Protein AF-A0A7X9U4C4-F1 (afdb_monomer)

pLDDT: mean 86.82, std 10.9, range [44.22, 97.56]

Sequence (248 aa):
MFAAIESVLQSKIFKVFICILLGIYVCLMIIIPINNGWQPAISTWKEWQTFNAAIIAFLSTLLIVHSSKIAEHYNMQRKRNAAKAFMPIALAELCDYMKSLIQLLERLHQENEVFESKVKPTTPEQAFKRIEKFIEESVLQDQKLVEHLIIVINCIQVFDSRITTLLTDKNIMNKQKRAFYQINQFILLHALISGMFDYTRNNAGSYNTKKLNKERFWIKDCPLYMTDIEMKGYADKEINLNLFVEQL

Radius of gyration: 30.71 Å; Cα contacts (8 Å, |Δi|>4): 191; chains: 1; bounding box: 68×34×94 Å

Structure (mmCIF, N/CA/C/O backbone):
data_AF-A0A7X9U4C4-F1
#
_entry.id   AF-A0A7X9U4C4-F1
#
loop_
_atom_site.group_PDB
_atom_site.id
_atom_site.type_symbol
_atom_site.label_atom_id
_atom_site.label_alt_id
_atom_site.label_comp_id
_atom_site.label_asym_id
_atom_site.label_entity_id
_atom_site.label_seq_id
_atom_site.pdbx_PDB_ins_code
_atom_site.Cartn_x
_atom_site.Cartn_y
_atom_site.Cartn_z
_atom_site.occupancy
_atom_site.B_iso_or_equiv
_atom_site.auth_seq_id
_atom_site.auth_comp_id
_atom_site.auth_asym_id
_atom_site.auth_atom_id
_atom_site.pdbx_PDB_model_num
ATOM 1 N N . MET A 1 1 ? 6.588 19.195 -20.132 1.00 45.16 1 MET A N 1
ATOM 2 C CA . MET A 1 1 ? 7.586 19.095 -21.223 1.00 45.16 1 MET A CA 1
ATOM 3 C C . MET A 1 1 ? 8.150 17.676 -21.350 1.00 45.16 1 MET A C 1
ATOM 5 O O . MET A 1 1 ? 7.996 17.096 -22.415 1.00 45.16 1 MET A O 1
ATOM 9 N N . PHE A 1 2 ? 8.682 17.068 -20.277 1.00 46.47 2 PHE A N 1
ATOM 10 C CA . PHE A 1 2 ? 9.188 15.679 -20.293 1.00 46.47 2 PHE A CA 1
ATOM 11 C C . PHE A 1 2 ? 8.151 14.620 -20.711 1.00 46.47 2 PHE A C 1
ATOM 13 O O . PHE A 1 2 ? 8.428 13.839 -21.612 1.00 46.47 2 PHE A O 1
ATOM 20 N N . ALA A 1 3 ? 6.926 14.660 -20.173 1.00 52.09 3 ALA A N 1
ATOM 21 C CA . ALA A 1 3 ? 5.867 13.707 -20.542 1.00 52.09 3 ALA A CA 1
ATOM 22 C C . ALA A 1 3 ? 5.459 13.767 -22.033 1.00 52.09 3 ALA A C 1
ATOM 24 O O . ALA A 1 3 ? 5.110 12.753 -22.633 1.00 52.09 3 ALA A O 1
ATOM 25 N N . ALA A 1 4 ? 5.537 14.948 -22.659 1.00 55.88 4 ALA A N 1
ATOM 26 C CA . ALA A 1 4 ? 5.223 15.115 -24.079 1.00 55.88 4 ALA A CA 1
ATOM 27 C C . ALA A 1 4 ? 6.308 14.481 -24.962 1.00 55.88 4 ALA A C 1
ATOM 29 O O . ALA A 1 4 ? 5.988 13.711 -25.867 1.00 55.88 4 ALA A O 1
ATOM 30 N N . ILE A 1 5 ? 7.581 14.736 -24.637 1.00 62.00 5 ILE A N 1
ATOM 31 C CA . ILE A 1 5 ? 8.748 14.108 -25.277 1.00 62.00 5 ILE A CA 1
ATOM 32 C C . ILE A 1 5 ? 8.670 12.582 -25.136 1.00 62.00 5 ILE A C 1
ATOM 34 O O . ILE A 1 5 ? 8.886 11.850 -26.100 1.00 62.00 5 ILE A O 1
ATOM 38 N N . GLU A 1 6 ? 8.273 12.099 -23.960 1.00 62.94 6 GLU A N 1
ATOM 39 C CA . GLU A 1 6 ? 8.125 10.674 -23.681 1.00 62.94 6 GLU A CA 1
ATOM 40 C C . GLU A 1 6 ? 6.999 10.018 -24.498 1.00 62.94 6 GLU A C 1
ATOM 42 O O . GLU A 1 6 ? 7.170 8.905 -25.002 1.00 62.94 6 GLU A O 1
ATOM 47 N N . SER A 1 7 ? 5.873 10.716 -24.692 1.00 66.94 7 SER A N 1
ATOM 48 C CA . SER A 1 7 ? 4.771 10.238 -25.541 1.00 66.94 7 SER A CA 1
ATOM 49 C C . SER A 1 7 ? 5.179 10.134 -27.015 1.00 66.94 7 SER A C 1
ATOM 51 O O . SER A 1 7 ? 4.816 9.177 -27.700 1.00 66.94 7 SER A O 1
ATOM 53 N N . VAL A 1 8 ? 5.998 11.079 -27.490 1.00 67.69 8 VAL A N 1
ATOM 54 C CA . VAL A 1 8 ? 6.503 11.102 -28.867 1.00 67.69 8 VAL A CA 1
ATOM 55 C C . VAL A 1 8 ? 7.499 9.965 -29.082 1.00 67.69 8 VAL A C 1
ATOM 57 O O . VAL A 1 8 ? 7.348 9.212 -30.040 1.00 67.69 8 VAL A O 1
ATOM 60 N N . LEU A 1 9 ? 8.443 9.762 -28.156 1.00 65.25 9 LEU A N 1
ATOM 61 C CA . LEU A 1 9 ? 9.404 8.649 -28.191 1.00 65.25 9 LEU A CA 1
ATOM 62 C C . LEU A 1 9 ? 8.729 7.268 -28.164 1.00 65.25 9 LEU A C 1
ATOM 64 O O . LEU A 1 9 ? 9.222 6.316 -28.771 1.00 65.25 9 LEU A O 1
ATOM 68 N N . GLN A 1 10 ? 7.593 7.143 -27.474 1.00 68.12 10 GLN A N 1
ATOM 69 C CA . GLN A 1 10 ? 6.836 5.891 -27.401 1.00 68.12 10 GLN A CA 1
ATOM 70 C C . GLN A 1 10 ? 5.895 5.660 -28.583 1.00 68.12 10 GLN A C 1
ATOM 72 O O . GLN A 1 10 ? 5.445 4.526 -28.782 1.00 68.12 10 GLN A O 1
ATOM 77 N N . SER A 1 11 ? 5.613 6.692 -29.378 1.00 81.12 11 SER A N 1
ATOM 78 C CA . SER A 1 11 ? 4.726 6.576 -30.526 1.00 81.12 11 SER A CA 1
ATOM 79 C C . SER A 1 11 ? 5.256 5.546 -31.522 1.00 81.12 11 SER A C 1
ATOM 81 O O . SER A 1 11 ? 6.418 5.578 -31.937 1.00 81.12 11 SER A O 1
ATOM 83 N N . LYS A 1 12 ? 4.377 4.638 -31.962 1.00 80.56 12 LYS A N 1
ATOM 84 C CA . LYS A 1 12 ? 4.686 3.683 -33.039 1.00 80.56 12 LYS A CA 1
ATOM 85 C C . LYS A 1 12 ? 5.177 4.407 -34.296 1.00 80.56 12 LYS A C 1
ATOM 87 O O . LYS A 1 12 ? 6.076 3.913 -34.965 1.00 80.56 12 LYS A O 1
ATOM 92 N N . ILE A 1 13 ? 4.637 5.595 -34.565 1.00 84.19 13 ILE A N 1
ATOM 93 C CA . ILE A 1 13 ? 4.989 6.427 -35.721 1.00 84.19 13 ILE A CA 1
ATOM 94 C C . ILE A 1 13 ? 6.447 6.890 -35.631 1.00 84.19 13 ILE A C 1
ATOM 96 O O . ILE A 1 13 ? 7.180 6.802 -36.610 1.00 84.19 13 ILE A O 1
ATOM 100 N N . PHE A 1 14 ? 6.896 7.313 -34.447 1.00 82.44 14 PHE A N 1
ATOM 101 C CA . PHE A 1 14 ? 8.274 7.756 -34.237 1.00 82.44 14 PHE A CA 1
ATOM 102 C C . PHE A 1 14 ? 9.278 6.608 -34.394 1.00 82.44 14 PHE A C 1
ATOM 104 O O . PHE A 1 14 ? 10.309 6.770 -35.042 1.00 82.44 14 PHE A O 1
ATOM 111 N N . LYS A 1 15 ? 8.944 5.416 -33.881 1.00 84.50 15 LYS A N 1
ATOM 112 C CA . LYS A 1 15 ? 9.764 4.209 -34.077 1.00 84.50 15 LYS A CA 1
ATOM 113 C C . LYS A 1 15 ? 9.890 3.848 -35.557 1.00 84.50 15 LYS A C 1
ATOM 115 O O . LYS A 1 15 ? 10.996 3.603 -36.023 1.00 84.50 15 LYS A O 1
ATOM 120 N N . VAL A 1 16 ? 8.780 3.870 -36.299 1.00 87.38 16 VAL A N 1
ATOM 121 C CA . VAL A 1 16 ? 8.774 3.618 -37.750 1.00 87.38 16 VAL A CA 1
ATOM 122 C C . VAL A 1 16 ? 9.627 4.650 -38.487 1.00 87.38 16 VAL A C 1
ATOM 124 O O . VAL A 1 16 ? 10.444 4.276 -39.323 1.00 87.38 16 VAL A O 1
ATOM 127 N N . PHE A 1 17 ? 9.499 5.930 -38.140 1.00 89.31 17 PHE A N 1
ATOM 128 C CA . PHE A 1 17 ? 10.302 6.998 -38.727 1.00 89.31 17 PHE A CA 1
ATOM 129 C C . PHE A 1 17 ? 11.807 6.800 -38.486 1.00 89.31 17 PHE A C 1
ATOM 131 O O . PHE A 1 17 ? 12.591 6.868 -39.432 1.00 89.31 17 PHE A O 1
ATOM 138 N N . ILE A 1 18 ? 12.215 6.471 -37.254 1.00 87.56 18 ILE A N 1
ATOM 139 C CA . ILE A 1 18 ? 13.614 6.143 -36.938 1.00 87.56 18 ILE A CA 1
ATOM 140 C C . ILE A 1 18 ? 14.093 4.930 -37.742 1.00 87.56 18 ILE A C 1
ATOM 142 O O . ILE A 1 18 ? 15.196 4.963 -38.280 1.00 87.56 18 ILE A O 1
ATOM 146 N N . CYS A 1 19 ? 13.283 3.874 -37.857 1.00 88.75 19 CYS A N 1
ATOM 147 C CA . CYS A 1 19 ? 13.640 2.697 -38.651 1.00 88.75 19 CYS A CA 1
ATOM 148 C C . CYS A 1 19 ? 13.852 3.042 -40.132 1.00 88.75 19 CYS A C 1
ATOM 150 O O . CYS A 1 19 ? 14.807 2.554 -40.730 1.00 88.75 19 CYS A O 1
ATOM 152 N N . ILE A 1 20 ? 13.009 3.905 -40.710 1.00 92.88 20 ILE A N 1
ATOM 153 C CA . ILE A 1 20 ? 13.168 4.381 -42.092 1.00 92.88 20 ILE A CA 1
ATOM 154 C C . ILE A 1 20 ? 14.475 5.167 -42.237 1.00 92.88 20 ILE A C 1
ATOM 156 O O . ILE A 1 20 ? 15.258 4.882 -43.141 1.00 92.88 20 ILE A O 1
ATOM 160 N N . LEU A 1 21 ? 14.750 6.112 -41.331 1.00 91.25 21 LEU A N 1
ATOM 161 C CA . LEU A 1 21 ? 15.983 6.902 -41.363 1.00 91.25 21 LEU A CA 1
ATOM 162 C C . LEU A 1 21 ? 17.239 6.038 -41.205 1.00 91.25 21 LEU A C 1
ATOM 164 O O . LEU A 1 21 ? 18.208 6.234 -41.934 1.00 91.25 21 LEU A O 1
ATOM 168 N N . LEU A 1 22 ? 17.218 5.058 -40.298 1.00 91.50 22 LEU A N 1
ATOM 169 C CA . LEU A 1 22 ? 18.318 4.106 -40.130 1.00 91.50 22 LEU A CA 1
ATOM 170 C C . LEU A 1 22 ? 18.486 3.207 -41.357 1.00 91.50 22 LEU A C 1
ATOM 172 O O . LEU A 1 22 ? 19.615 2.921 -41.742 1.00 91.50 22 LEU A O 1
ATOM 176 N N . GLY A 1 23 ? 17.391 2.801 -42.001 1.00 92.44 23 GLY A N 1
ATOM 177 C CA . GLY A 1 23 ? 17.438 2.064 -43.262 1.00 92.44 23 GLY A CA 1
ATOM 178 C C . GLY A 1 23 ? 18.116 2.873 -44.368 1.00 92.44 23 GLY A C 1
ATOM 179 O O . GLY A 1 23 ? 19.040 2.379 -45.010 1.00 92.44 23 GLY A O 1
ATOM 180 N N . ILE A 1 24 ? 17.726 4.142 -44.534 1.00 93.69 24 ILE A N 1
ATOM 181 C CA . ILE A 1 24 ? 18.364 5.066 -45.485 1.00 93.69 24 ILE A CA 1
ATOM 182 C C . ILE A 1 24 ? 19.851 5.240 -45.147 1.00 93.69 24 ILE A C 1
ATOM 184 O O . ILE A 1 24 ? 20.693 5.145 -46.038 1.00 93.69 24 ILE A O 1
ATOM 188 N N . TYR A 1 25 ? 20.182 5.434 -43.868 1.00 92.94 25 TYR A N 1
ATOM 189 C CA . TYR A 1 25 ? 21.562 5.548 -43.396 1.00 92.94 25 TYR A CA 1
ATOM 190 C C . TYR A 1 25 ? 22.405 4.323 -43.773 1.00 92.94 25 TYR A C 1
ATOM 192 O O . TYR A 1 25 ? 23.464 4.472 -44.377 1.00 92.94 25 TYR A O 1
ATOM 200 N N . VAL A 1 26 ? 21.923 3.112 -43.476 1.00 92.56 26 VAL A N 1
ATOM 201 C CA . VAL A 1 26 ? 22.622 1.859 -43.801 1.00 92.56 26 VAL A CA 1
ATOM 202 C C . VAL A 1 26 ? 22.779 1.694 -45.315 1.00 92.56 26 VAL A C 1
ATOM 204 O O . VAL A 1 26 ? 23.859 1.327 -45.779 1.00 92.56 26 VAL A O 1
ATOM 207 N N . CYS A 1 27 ? 21.752 2.014 -46.106 1.00 92.81 27 CYS A N 1
ATOM 208 C CA . CYS A 1 27 ? 21.843 1.962 -47.565 1.00 92.81 27 CYS A CA 1
ATOM 209 C C . CYS A 1 27 ? 22.927 2.902 -48.113 1.00 92.81 27 CYS A C 1
ATOM 211 O O . CYS A 1 27 ? 23.761 2.473 -48.911 1.00 92.81 27 CYS A O 1
ATOM 213 N N . LEU A 1 28 ? 22.930 4.164 -47.673 1.00 90.75 28 LEU A N 1
ATOM 214 C CA . LEU A 1 28 ? 23.830 5.197 -48.191 1.00 90.75 28 LEU A CA 1
ATOM 215 C C . LEU A 1 28 ? 25.265 5.066 -47.675 1.00 90.75 28 LEU A C 1
ATOM 217 O O . LEU A 1 28 ? 26.195 5.330 -48.429 1.00 90.75 28 LEU A O 1
ATOM 221 N N . MET A 1 29 ? 25.456 4.673 -46.415 1.00 90.25 29 MET A N 1
ATOM 222 C CA . MET A 1 29 ? 26.784 4.622 -45.797 1.00 90.25 29 MET A CA 1
ATOM 223 C C . MET A 1 29 ? 27.434 3.247 -45.888 1.00 90.25 29 MET A C 1
ATOM 225 O O . MET A 1 29 ? 28.655 3.171 -45.895 1.00 90.25 29 MET A O 1
ATOM 229 N N . ILE A 1 30 ? 26.666 2.159 -45.956 1.00 89.62 30 ILE A N 1
ATOM 230 C CA . ILE A 1 30 ? 27.219 0.799 -45.923 1.00 89.62 30 ILE A CA 1
ATOM 231 C C . ILE A 1 30 ? 27.020 0.118 -47.275 1.00 89.62 30 ILE A C 1
ATOM 233 O O . ILE A 1 30 ? 27.996 -0.241 -47.923 1.00 89.62 30 ILE A O 1
ATOM 237 N N . ILE A 1 31 ? 25.776 -0.029 -47.737 1.00 91.50 31 ILE A N 1
ATOM 238 C CA . ILE A 1 31 ? 25.464 -0.885 -48.895 1.00 91.50 31 ILE A CA 1
ATOM 239 C C . ILE A 1 31 ? 26.032 -0.314 -50.201 1.00 91.50 31 ILE A C 1
ATOM 241 O O . ILE A 1 31 ? 26.769 -1.006 -50.903 1.00 91.50 31 ILE A O 1
ATOM 245 N N . ILE A 1 32 ? 25.718 0.943 -50.532 1.00 91.88 32 ILE A N 1
ATOM 246 C CA . ILE A 1 32 ? 26.142 1.563 -51.798 1.00 91.88 32 ILE A CA 1
ATOM 247 C C . ILE A 1 32 ? 27.670 1.731 -51.874 1.00 91.88 32 ILE A C 1
ATOM 249 O O . ILE A 1 32 ? 28.249 1.317 -52.881 1.00 91.88 32 ILE A O 1
ATOM 253 N N . PRO A 1 33 ? 28.362 2.278 -50.851 1.00 90.25 33 PRO A N 1
ATOM 254 C CA . PRO A 1 33 ? 29.799 2.504 -50.950 1.00 90.25 33 PRO A CA 1
ATOM 255 C C . PRO A 1 33 ? 30.592 1.199 -51.010 1.00 90.25 33 PRO A C 1
ATOM 257 O O . PRO A 1 33 ? 31.537 1.112 -51.785 1.00 90.25 33 PRO A O 1
ATOM 260 N N . ILE A 1 34 ? 30.181 0.164 -50.263 1.00 92.00 34 ILE A N 1
ATOM 261 C CA . ILE A 1 34 ? 30.840 -1.151 -50.304 1.00 92.00 34 ILE A CA 1
ATOM 262 C C . ILE A 1 34 ? 30.653 -1.819 -51.671 1.00 92.00 34 ILE A C 1
ATOM 264 O O . ILE A 1 34 ? 31.609 -2.388 -52.195 1.00 92.00 34 ILE A O 1
ATOM 268 N N . ASN A 1 35 ? 29.465 -1.716 -52.279 1.00 91.94 35 ASN A N 1
ATOM 269 C CA . ASN A 1 35 ? 29.210 -2.274 -53.612 1.00 91.94 35 ASN A CA 1
ATOM 270 C C . ASN A 1 35 ? 30.054 -1.598 -54.709 1.00 91.94 35 ASN A C 1
ATOM 272 O O . ASN A 1 35 ? 30.423 -2.234 -55.692 1.00 91.94 35 ASN A O 1
ATOM 276 N N . ASN A 1 36 ? 30.410 -0.326 -54.514 1.00 91.12 36 ASN A N 1
ATOM 277 C CA . ASN A 1 36 ? 31.297 0.422 -55.409 1.00 91.12 36 ASN A CA 1
ATOM 278 C C . ASN A 1 36 ? 32.795 0.159 -55.145 1.00 91.12 36 ASN A C 1
ATOM 280 O O . ASN A 1 36 ? 33.648 0.688 -55.856 1.00 91.12 36 ASN A O 1
ATOM 284 N N . GLY A 1 37 ? 33.127 -0.663 -54.144 1.00 91.44 37 GLY A N 1
ATOM 285 C CA . GLY A 1 37 ? 34.488 -1.051 -53.791 1.00 91.44 37 GLY A CA 1
ATOM 286 C C . GLY A 1 37 ? 35.003 -0.417 -52.495 1.00 91.44 37 GLY A C 1
ATOM 287 O O . GLY A 1 37 ? 34.477 0.559 -51.965 1.00 91.44 37 GLY A O 1
ATOM 288 N N . TRP A 1 38 ? 36.094 -0.978 -51.974 1.00 90.00 38 TRP A N 1
ATOM 289 C CA . TRP A 1 38 ? 36.601 -0.636 -50.640 1.00 90.00 38 TRP A CA 1
ATOM 290 C C . TRP A 1 38 ? 37.167 0.789 -50.524 1.00 90.00 38 TRP A C 1
ATOM 292 O O . TRP A 1 38 ? 36.978 1.454 -49.507 1.00 90.00 38 TRP A O 1
ATOM 302 N N . GLN A 1 39 ? 37.845 1.282 -51.565 1.00 92.44 39 GLN A N 1
ATOM 303 C CA . GLN A 1 39 ? 38.429 2.630 -51.560 1.00 92.44 39 GLN A CA 1
ATOM 304 C C . GLN A 1 39 ? 37.354 3.735 -51.552 1.00 92.44 39 GLN A C 1
ATOM 306 O O . GLN A 1 39 ? 37.440 4.622 -50.698 1.00 92.44 39 GLN A O 1
ATOM 311 N N . PRO A 1 40 ? 36.303 3.665 -52.397 1.00 86.44 40 PRO A N 1
ATOM 312 C CA . PRO A 1 40 ? 35.144 4.550 -52.279 1.00 86.44 40 PRO A CA 1
ATOM 313 C C . PRO A 1 40 ? 34.489 4.520 -50.895 1.00 86.44 40 PRO A C 1
ATOM 315 O O . PRO A 1 40 ? 34.234 5.584 -50.337 1.00 86.44 40 PRO A O 1
ATOM 318 N N . ALA A 1 41 ? 34.294 3.337 -50.298 1.00 89.81 41 ALA A N 1
ATOM 319 C CA . ALA A 1 41 ? 33.711 3.213 -48.960 1.00 89.81 41 ALA A CA 1
ATOM 320 C C . ALA A 1 41 ? 34.513 3.962 -47.885 1.00 89.81 41 ALA A C 1
ATOM 322 O O . ALA A 1 41 ? 33.949 4.745 -47.119 1.00 89.81 41 ALA A O 1
ATOM 323 N N . ILE A 1 42 ? 35.839 3.791 -47.870 1.00 91.69 42 ILE A N 1
ATOM 324 C CA . ILE A 1 42 ? 36.715 4.504 -46.931 1.00 91.69 42 ILE A CA 1
ATOM 325 C C . ILE A 1 42 ? 36.648 6.019 -47.151 1.00 91.69 42 ILE A C 1
ATOM 327 O O . ILE A 1 42 ? 36.622 6.767 -46.172 1.00 91.69 42 ILE A O 1
ATOM 331 N N . SER A 1 43 ? 36.624 6.481 -48.406 1.00 92.38 43 SER A N 1
ATOM 332 C CA . SER A 1 43 ? 36.524 7.913 -48.715 1.00 92.38 43 SER A CA 1
ATOM 333 C C . SER A 1 43 ? 35.216 8.497 -48.189 1.00 92.38 43 SER A C 1
ATOM 335 O O . SER A 1 43 ? 35.237 9.476 -47.444 1.00 92.38 43 SER A O 1
ATOM 337 N N . THR A 1 44 ? 34.088 7.838 -48.476 1.00 90.81 44 THR A N 1
ATOM 338 C CA . THR A 1 44 ? 32.767 8.252 -47.991 1.00 90.81 44 THR A CA 1
ATOM 339 C C . THR A 1 44 ? 32.720 8.300 -46.463 1.00 90.81 44 THR A C 1
ATOM 341 O O . THR A 1 44 ? 32.227 9.270 -45.892 1.00 90.81 44 THR A O 1
ATOM 344 N N . TRP A 1 45 ? 33.270 7.302 -45.766 1.00 92.12 45 TRP A N 1
ATOM 345 C CA . TRP A 1 45 ? 33.281 7.304 -44.299 1.00 92.12 45 TRP A CA 1
ATOM 346 C C . TRP A 1 45 ? 34.156 8.395 -43.693 1.00 92.12 45 TRP A C 1
ATOM 348 O O . TRP A 1 45 ? 33.793 8.930 -42.645 1.00 92.12 45 TRP A O 1
ATOM 358 N N . LYS A 1 46 ? 35.285 8.729 -44.328 1.00 93.00 46 LYS A N 1
ATOM 359 C CA . LYS A 1 46 ? 36.153 9.830 -43.889 1.00 93.00 46 LYS A CA 1
ATOM 360 C C . LYS A 1 46 ? 35.474 11.184 -44.069 1.00 93.00 46 LYS A C 1
ATOM 362 O O . LYS A 1 46 ? 35.499 11.993 -43.150 1.00 93.00 46 LYS A O 1
ATOM 367 N N . GLU A 1 47 ? 34.832 11.413 -45.212 1.00 94.06 47 GLU A N 1
ATOM 368 C CA . GLU A 1 47 ? 34.113 12.664 -45.488 1.00 94.06 47 GLU A CA 1
ATOM 369 C C . GLU A 1 47 ? 32.923 12.862 -44.545 1.00 94.06 47 GLU A C 1
ATOM 371 O O . GLU A 1 47 ? 32.714 13.949 -44.009 1.00 94.06 47 GLU A O 1
ATOM 376 N N . TRP A 1 48 ? 32.176 11.791 -44.274 1.00 94.25 48 TRP A N 1
ATOM 377 C CA . TRP A 1 48 ? 30.987 11.822 -43.422 1.00 94.25 48 TRP A CA 1
ATOM 378 C C . TRP A 1 48 ? 31.261 11.389 -41.977 1.00 94.25 48 TRP A C 1
ATOM 380 O O . TRP A 1 48 ? 30.336 11.018 -41.250 1.00 94.25 48 TRP A O 1
ATOM 390 N N . GLN A 1 49 ? 32.516 11.456 -41.524 1.00 93.25 49 GLN A N 1
ATOM 391 C CA . GLN A 1 49 ? 32.932 10.967 -40.206 1.00 93.25 49 GLN A CA 1
ATOM 392 C C . GLN A 1 49 ? 32.115 11.589 -39.067 1.00 93.25 49 GLN A C 1
ATOM 394 O O . GLN A 1 49 ? 31.614 10.869 -38.202 1.00 93.25 49 GLN A O 1
ATOM 399 N N . THR A 1 50 ? 31.936 12.912 -39.077 1.00 93.75 50 THR A N 1
ATOM 400 C CA . THR A 1 50 ? 31.172 13.634 -38.046 1.00 93.75 50 THR A CA 1
ATOM 401 C C . THR A 1 50 ? 29.707 13.209 -38.021 1.00 93.75 50 THR A C 1
ATOM 403 O O . THR A 1 50 ? 29.125 13.045 -36.951 1.00 93.75 50 THR A O 1
ATOM 406 N N . PHE A 1 51 ? 29.110 12.981 -39.193 1.00 90.69 51 PHE A N 1
ATOM 407 C CA . PHE A 1 51 ? 27.730 12.517 -39.298 1.00 90.69 51 PHE A CA 1
ATOM 408 C C . PHE A 1 51 ? 27.582 11.081 -38.779 1.00 90.69 51 PHE A C 1
ATOM 410 O O . PHE A 1 51 ? 26.693 10.810 -37.976 1.00 90.69 51 PHE A O 1
ATOM 417 N N . ASN A 1 52 ? 28.498 10.182 -39.148 1.00 91.56 52 ASN A N 1
ATOM 418 C CA . ASN A 1 52 ? 28.534 8.815 -38.623 1.00 91.56 52 ASN A CA 1
ATOM 419 C C . ASN A 1 52 ? 28.693 8.802 -37.095 1.00 91.56 52 ASN A C 1
ATOM 421 O O . ASN A 1 52 ? 27.967 8.088 -36.403 1.00 91.56 52 ASN A O 1
ATOM 425 N N . ALA A 1 53 ? 29.579 9.645 -36.558 1.00 93.38 53 ALA A N 1
ATOM 426 C CA . ALA A 1 53 ? 29.745 9.810 -35.117 1.00 93.38 53 ALA A CA 1
ATOM 427 C C . ALA A 1 53 ? 28.452 10.303 -34.442 1.00 93.38 53 ALA A C 1
ATOM 429 O O . ALA A 1 53 ? 28.061 9.768 -33.405 1.00 93.38 53 ALA A O 1
ATOM 430 N N . ALA A 1 54 ? 27.748 11.266 -35.047 1.00 93.19 54 ALA A N 1
ATOM 431 C CA . ALA A 1 54 ? 26.475 11.770 -34.535 1.00 93.19 54 ALA A CA 1
ATOM 432 C C . ALA A 1 54 ? 25.370 10.699 -34.538 1.00 93.19 54 ALA A C 1
ATOM 434 O O . ALA A 1 54 ? 24.629 10.587 -33.562 1.00 93.19 54 ALA A O 1
ATOM 435 N N . ILE A 1 55 ? 25.284 9.873 -35.587 1.00 92.19 55 ILE A N 1
ATOM 436 C CA . ILE A 1 55 ? 24.329 8.757 -35.657 1.00 92.19 55 ILE A CA 1
ATOM 437 C C . ILE A 1 55 ? 24.619 7.715 -34.569 1.00 92.19 55 ILE A C 1
ATOM 439 O O . ILE A 1 55 ? 23.696 7.282 -33.877 1.00 92.19 55 ILE A O 1
ATOM 443 N N . ILE A 1 56 ? 25.887 7.349 -34.358 1.00 92.06 56 ILE A N 1
ATOM 444 C CA . ILE A 1 56 ? 26.285 6.410 -33.296 1.00 92.06 56 ILE A CA 1
ATOM 445 C C . ILE A 1 56 ? 25.960 6.981 -31.913 1.00 92.06 56 ILE A C 1
ATOM 447 O O . ILE A 1 56 ? 25.413 6.271 -31.065 1.00 92.06 56 ILE A O 1
ATOM 451 N N . ALA A 1 57 ? 26.260 8.261 -31.681 1.00 94.50 57 ALA A N 1
ATOM 452 C CA . ALA A 1 57 ? 25.934 8.936 -30.430 1.00 94.50 57 ALA A CA 1
ATOM 453 C C . ALA A 1 57 ? 24.419 8.937 -30.182 1.00 94.50 57 ALA A C 1
ATOM 455 O O . ALA A 1 57 ? 23.972 8.537 -29.109 1.00 94.50 57 ALA A O 1
ATOM 456 N N . PHE A 1 58 ? 23.625 9.286 -31.196 1.00 90.25 58 PHE A N 1
ATOM 457 C CA . PHE A 1 58 ? 22.166 9.275 -31.122 1.00 90.25 58 PHE A CA 1
ATOM 458 C C . PHE A 1 58 ? 21.605 7.883 -30.793 1.00 90.25 58 PHE A C 1
ATOM 460 O O . PHE A 1 58 ? 20.796 7.744 -29.874 1.00 90.25 58 PHE A O 1
ATOM 467 N N . LEU A 1 59 ? 22.073 6.837 -31.482 1.00 89.12 59 LEU A N 1
ATOM 468 C CA . LEU A 1 59 ? 21.689 5.449 -31.202 1.00 89.12 59 LEU A CA 1
ATOM 469 C C . LEU A 1 59 ? 22.053 5.030 -29.777 1.00 89.12 59 LEU A C 1
ATOM 471 O O . LEU A 1 59 ? 21.246 4.411 -29.083 1.00 89.12 59 LEU A O 1
ATOM 475 N N . SER A 1 60 ? 23.246 5.410 -29.325 1.00 92.50 60 SER A N 1
ATOM 476 C CA . SER A 1 60 ? 23.711 5.135 -27.966 1.00 92.50 60 SER A CA 1
ATOM 477 C C . SER A 1 60 ? 22.801 5.799 -26.932 1.00 92.50 60 SER A C 1
ATOM 479 O O . SER A 1 60 ? 22.382 5.149 -25.977 1.00 92.50 60 SER A O 1
ATOM 481 N N . THR A 1 61 ? 22.409 7.059 -27.145 1.00 91.31 61 THR A N 1
ATOM 482 C CA . THR A 1 61 ? 21.455 7.757 -26.274 1.00 91.31 61 THR A CA 1
ATOM 483 C C . THR A 1 61 ? 20.095 7.061 -26.241 1.00 91.31 61 THR A C 1
ATOM 485 O O . THR A 1 61 ? 19.544 6.880 -25.156 1.00 91.31 61 THR A O 1
ATOM 488 N N . LEU A 1 62 ? 19.561 6.618 -27.385 1.00 87.00 62 LEU A N 1
ATOM 489 C CA . LEU A 1 62 ? 18.292 5.878 -27.424 1.00 87.00 62 LEU A CA 1
ATOM 490 C C . LEU A 1 62 ? 18.360 4.578 -26.611 1.00 87.00 62 LEU A C 1
ATOM 492 O O . LEU A 1 62 ? 17.437 4.280 -25.848 1.00 87.00 62 LEU A O 1
ATOM 496 N N . LEU A 1 63 ? 19.457 3.826 -26.741 1.00 87.44 63 LEU A N 1
ATOM 497 C CA . LEU A 1 63 ? 19.680 2.598 -25.977 1.00 87.44 63 LEU A CA 1
ATOM 498 C C . LEU A 1 63 ? 19.792 2.875 -24.476 1.00 87.44 63 LEU A C 1
ATOM 500 O O . LEU A 1 63 ? 19.181 2.160 -23.682 1.00 87.44 63 LEU A O 1
ATOM 504 N N . ILE A 1 64 ? 20.523 3.924 -24.089 1.00 90.38 64 ILE A N 1
ATOM 505 C CA . ILE A 1 64 ? 20.658 4.340 -22.689 1.00 90.38 64 ILE A CA 1
ATOM 506 C C . ILE A 1 64 ? 19.288 4.693 -22.111 1.00 90.38 64 ILE A C 1
ATOM 508 O O . ILE A 1 64 ? 18.908 4.124 -21.095 1.00 90.38 64 ILE A O 1
ATOM 512 N N . VAL A 1 65 ? 18.513 5.555 -22.776 1.00 88.06 65 VAL A N 1
ATOM 513 C CA . VAL A 1 65 ? 17.175 5.961 -22.309 1.00 88.06 65 VAL A CA 1
ATOM 514 C C . VAL A 1 65 ? 16.257 4.749 -22.142 1.00 88.06 65 VAL A C 1
ATOM 516 O O . VAL A 1 65 ? 15.573 4.618 -21.126 1.00 88.06 65 VAL A O 1
ATOM 519 N N . HIS A 1 66 ? 16.262 3.831 -23.110 1.00 84.12 66 HIS A N 1
ATOM 520 C CA . HIS A 1 66 ? 15.451 2.619 -23.039 1.00 84.12 66 HIS A CA 1
ATOM 521 C C . HIS A 1 66 ? 15.882 1.697 -21.888 1.00 84.12 66 HIS A C 1
ATOM 523 O O . HIS A 1 66 ? 15.038 1.202 -21.139 1.00 84.12 66 HIS A O 1
ATOM 529 N N . SER A 1 67 ? 17.190 1.498 -21.715 1.00 85.12 67 SER A N 1
ATOM 530 C CA . SER A 1 67 ? 17.757 0.706 -20.619 1.00 85.12 67 SER A CA 1
ATOM 531 C C . SER A 1 67 ? 17.425 1.312 -19.253 1.00 85.12 67 SER A C 1
ATOM 533 O O . SER A 1 67 ? 16.930 0.611 -18.369 1.00 85.12 67 SER A O 1
ATOM 535 N N . SER A 1 68 ? 17.597 2.629 -19.098 1.00 88.94 68 SER A N 1
ATOM 536 C CA . SER A 1 68 ? 17.248 3.364 -17.881 1.00 88.94 68 SER A CA 1
ATOM 537 C C . SER A 1 68 ? 15.775 3.199 -17.524 1.00 88.94 68 SER A C 1
ATOM 539 O O . SER A 1 68 ? 15.463 2.930 -16.368 1.00 88.94 68 SER A O 1
ATOM 541 N N . LYS A 1 69 ? 14.874 3.265 -18.509 1.00 87.12 69 LYS A N 1
ATOM 542 C CA . LYS A 1 69 ? 13.435 3.077 -18.292 1.00 87.12 69 LYS A CA 1
ATOM 543 C C . LYS A 1 69 ? 13.084 1.664 -17.825 1.00 87.12 69 LYS A C 1
ATOM 545 O O . LYS A 1 69 ? 12.261 1.488 -16.928 1.00 87.12 69 LYS A O 1
ATOM 550 N N . ILE A 1 70 ? 13.703 0.648 -18.424 1.00 88.12 70 ILE A N 1
ATOM 551 C CA . ILE A 1 70 ? 13.524 -0.743 -17.994 1.00 88.12 70 ILE A CA 1
ATOM 552 C C . ILE A 1 70 ? 14.017 -0.915 -16.553 1.00 88.12 70 ILE A C 1
ATOM 554 O O . ILE A 1 70 ? 13.310 -1.482 -15.720 1.00 88.12 70 ILE A O 1
ATOM 558 N N . ALA A 1 71 ? 15.203 -0.391 -16.243 1.00 91.38 71 ALA A N 1
ATOM 559 C CA . ALA A 1 71 ? 15.770 -0.449 -14.901 1.00 91.38 71 ALA A CA 1
ATOM 560 C C . ALA A 1 71 ? 14.893 0.284 -13.873 1.00 91.38 71 ALA A C 1
ATOM 562 O O . ALA A 1 71 ? 14.680 -0.227 -12.774 1.00 91.38 71 ALA A O 1
ATOM 563 N N . GLU A 1 72 ? 14.345 1.447 -14.226 1.00 92.12 72 GLU A N 1
ATOM 564 C CA . GLU A 1 72 ? 13.400 2.196 -13.397 1.00 92.12 72 GLU A CA 1
ATOM 565 C C . GLU A 1 72 ? 12.134 1.381 -13.123 1.00 92.12 72 GLU A C 1
ATOM 567 O O . GLU A 1 72 ? 11.735 1.244 -11.968 1.00 92.12 72 GLU A O 1
ATOM 572 N N . HIS A 1 73 ? 11.557 0.752 -14.151 1.00 90.31 73 HIS A N 1
ATOM 573 C CA . HIS A 1 73 ? 10.386 -0.107 -13.994 1.00 90.31 73 HIS A CA 1
ATOM 574 C C . HIS A 1 73 ? 10.648 -1.288 -13.050 1.00 90.31 73 HIS A C 1
ATOM 576 O O . HIS A 1 73 ? 9.872 -1.515 -12.118 1.00 90.31 73 HIS A O 1
ATOM 582 N N . TYR A 1 74 ? 11.768 -1.997 -13.223 1.00 92.69 74 TYR A N 1
ATOM 583 C CA . TYR A 1 74 ? 12.157 -3.078 -12.314 1.00 92.69 74 TYR A CA 1
ATOM 584 C C . TYR A 1 74 ? 12.415 -2.579 -10.890 1.00 92.69 74 TYR A C 1
ATOM 586 O O . TYR A 1 74 ? 12.029 -3.241 -9.925 1.00 92.69 74 TYR A O 1
ATOM 594 N N . ASN A 1 75 ? 13.032 -1.406 -10.736 1.00 93.81 75 ASN A N 1
ATOM 595 C CA . ASN A 1 75 ? 13.265 -0.802 -9.428 1.00 93.81 75 ASN A CA 1
ATOM 596 C C . ASN A 1 75 ? 11.949 -0.433 -8.732 1.00 93.81 75 ASN A C 1
ATOM 598 O O . ASN A 1 75 ? 11.792 -0.780 -7.561 1.00 93.81 75 ASN A O 1
ATOM 602 N N . MET A 1 76 ? 11.004 0.200 -9.435 1.00 93.38 76 MET A N 1
ATOM 603 C CA . MET A 1 76 ? 9.663 0.502 -8.917 1.00 93.38 76 MET A CA 1
ATOM 604 C C . MET A 1 76 ? 8.935 -0.781 -8.509 1.00 93.38 76 MET A C 1
ATOM 606 O O . MET A 1 76 ? 8.462 -0.897 -7.382 1.00 93.38 76 MET A O 1
ATOM 610 N N . GLN A 1 77 ? 8.917 -1.799 -9.376 1.00 94.25 77 GLN A N 1
ATOM 611 C CA . GLN A 1 77 ? 8.261 -3.072 -9.075 1.00 94.25 77 GLN A CA 1
ATOM 612 C C . GLN A 1 77 ? 8.889 -3.769 -7.860 1.00 94.25 77 GLN A C 1
ATOM 614 O O . GLN A 1 77 ? 8.172 -4.294 -7.006 1.00 94.25 77 GLN A O 1
ATOM 619 N N . ARG A 1 78 ? 10.222 -3.750 -7.742 1.00 95.69 78 ARG A N 1
ATOM 620 C CA . ARG A 1 78 ? 10.937 -4.308 -6.589 1.00 95.69 78 ARG A CA 1
ATOM 621 C C . ARG A 1 78 ? 10.577 -3.576 -5.299 1.00 95.69 78 ARG A C 1
ATOM 623 O O . ARG A 1 78 ? 10.288 -4.235 -4.303 1.00 95.69 78 ARG A O 1
ATOM 630 N N . LYS A 1 79 ? 10.591 -2.240 -5.307 1.00 96.62 79 LYS A N 1
ATOM 631 C CA . LYS A 1 79 ? 10.247 -1.423 -4.134 1.00 96.62 79 LYS A CA 1
ATOM 632 C C . LYS A 1 79 ? 8.797 -1.636 -3.706 1.00 96.62 79 LYS A C 1
ATOM 634 O O . LYS A 1 79 ? 8.561 -1.934 -2.537 1.00 96.62 79 LYS A O 1
ATOM 639 N N . ARG A 1 80 ? 7.861 -1.618 -4.660 1.00 95.44 80 ARG A N 1
ATOM 640 C CA . ARG A 1 80 ? 6.453 -1.965 -4.439 1.00 95.44 80 ARG A CA 1
ATOM 641 C C . ARG A 1 80 ? 6.305 -3.340 -3.801 1.00 95.44 80 ARG A C 1
ATOM 643 O O . ARG A 1 80 ? 5.622 -3.480 -2.794 1.00 95.44 80 ARG A O 1
ATOM 650 N N . ASN A 1 81 ? 6.932 -4.368 -4.377 1.00 94.75 81 ASN A N 1
ATOM 651 C CA . ASN A 1 81 ? 6.822 -5.738 -3.873 1.00 94.75 81 ASN A CA 1
ATOM 652 C C . ASN A 1 81 ? 7.410 -5.867 -2.463 1.00 94.75 81 ASN A C 1
ATOM 654 O O . ASN A 1 81 ? 6.819 -6.537 -1.619 1.00 94.75 81 ASN A O 1
ATOM 658 N N . ALA A 1 82 ? 8.529 -5.191 -2.194 1.00 96.00 82 ALA A N 1
ATOM 659 C CA . ALA A 1 82 ? 9.114 -5.133 -0.862 1.00 96.00 82 ALA A CA 1
ATOM 660 C C . ALA A 1 82 ? 8.161 -4.461 0.137 1.00 96.00 82 ALA A C 1
ATOM 662 O O . ALA A 1 82 ? 7.905 -5.027 1.193 1.00 96.00 82 ALA A O 1
ATOM 663 N N . ALA A 1 83 ? 7.583 -3.303 -0.198 1.00 96.69 83 ALA A N 1
ATOM 664 C CA . ALA A 1 83 ? 6.611 -2.627 0.661 1.00 96.69 83 ALA A CA 1
ATOM 665 C C . ALA A 1 83 ? 5.352 -3.485 0.885 1.00 96.69 83 ALA A C 1
ATOM 667 O O . ALA A 1 83 ? 4.920 -3.670 2.022 1.00 96.69 83 ALA A O 1
ATOM 668 N N . LYS A 1 84 ? 4.821 -4.105 -0.180 1.00 96.00 84 LYS A N 1
ATOM 669 C CA . LYS A 1 84 ? 3.664 -5.009 -0.125 1.00 96.00 84 LYS A CA 1
ATOM 670 C C . LYS A 1 84 ? 3.911 -6.206 0.799 1.00 96.00 84 LYS A C 1
ATOM 672 O O . LYS A 1 84 ? 3.007 -6.590 1.533 1.00 96.00 84 LYS A O 1
ATOM 677 N N . ALA A 1 85 ? 5.122 -6.765 0.816 1.00 95.75 85 ALA A N 1
ATOM 678 C CA . ALA A 1 85 ? 5.475 -7.888 1.688 1.00 95.75 85 ALA A CA 1
ATOM 679 C C . ALA A 1 85 ? 5.382 -7.548 3.189 1.00 95.75 85 ALA A C 1
ATOM 681 O O . ALA A 1 85 ? 5.135 -8.438 4.000 1.00 95.75 85 ALA A O 1
ATOM 682 N N . PHE A 1 86 ? 5.516 -6.270 3.563 1.00 96.62 86 PHE A N 1
ATOM 683 C CA . PHE A 1 86 ? 5.339 -5.798 4.941 1.00 96.62 86 PHE A CA 1
ATOM 684 C C . PHE A 1 86 ? 3.896 -5.387 5.274 1.00 96.62 86 PHE A C 1
ATOM 686 O O . PHE A 1 86 ? 3.599 -5.073 6.427 1.00 96.62 86 PHE A O 1
ATOM 693 N N . MET A 1 87 ? 2.975 -5.405 4.308 1.00 97.19 87 MET A N 1
ATOM 694 C CA . MET A 1 87 ? 1.579 -5.049 4.565 1.00 97.19 87 MET A CA 1
ATOM 695 C C . MET A 1 87 ? 0.875 -6.016 5.523 1.00 97.19 87 MET A C 1
ATOM 697 O O . MET A 1 87 ? 0.205 -5.528 6.426 1.00 97.19 87 MET A O 1
ATOM 701 N N . PRO A 1 88 ? 1.026 -7.353 5.426 1.00 97.38 88 PRO A N 1
ATOM 702 C CA . PRO A 1 88 ? 0.348 -8.257 6.352 1.00 97.38 88 PRO A CA 1
ATOM 703 C C . PRO A 1 88 ? 0.697 -7.999 7.823 1.00 97.38 88 PRO A C 1
ATOM 705 O O . PRO A 1 88 ? -0.192 -8.051 8.665 1.00 97.38 88 PRO A O 1
ATOM 708 N N . ILE A 1 89 ? 1.956 -7.678 8.141 1.00 97.19 89 ILE A N 1
ATOM 709 C CA . ILE A 1 89 ? 2.337 -7.346 9.522 1.00 97.19 89 ILE A CA 1
ATOM 710 C C . ILE A 1 89 ? 1.764 -5.990 9.955 1.00 97.19 89 ILE A C 1
ATOM 712 O O . ILE A 1 89 ? 1.248 -5.883 11.060 1.00 97.19 89 ILE A O 1
ATOM 716 N N . ALA A 1 90 ? 1.752 -4.986 9.072 1.00 97.56 90 ALA A N 1
ATOM 717 C CA . ALA A 1 90 ? 1.133 -3.694 9.369 1.00 97.56 90 ALA A CA 1
ATOM 718 C C . ALA A 1 90 ? -0.379 -3.823 9.628 1.00 97.56 90 ALA A C 1
ATOM 720 O O . ALA A 1 90 ? -0.894 -3.271 10.595 1.00 97.56 90 ALA A O 1
ATOM 721 N N . LEU A 1 91 ? -1.090 -4.587 8.794 1.00 97.19 91 LEU A N 1
ATOM 722 C CA . LEU A 1 91 ? -2.523 -4.836 8.964 1.00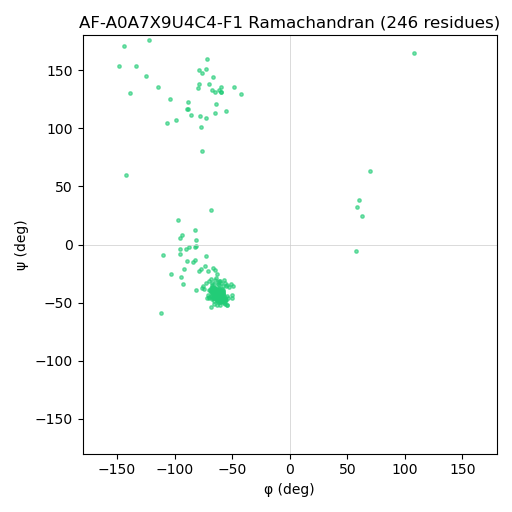 97.19 91 LEU A CA 1
ATOM 723 C C . LEU A 1 91 ? -2.815 -5.631 10.245 1.00 97.19 91 LEU A C 1
ATOM 725 O O . LEU A 1 91 ? -3.803 -5.344 10.913 1.00 97.19 91 LEU A O 1
ATOM 729 N N . ALA A 1 92 ? -1.961 -6.596 10.606 1.00 96.19 92 ALA A N 1
ATOM 730 C CA . ALA A 1 92 ? -2.098 -7.351 11.852 1.00 96.19 92 ALA A CA 1
ATOM 731 C C . ALA A 1 92 ? -1.950 -6.445 13.083 1.00 96.19 92 ALA A C 1
ATOM 733 O O . ALA A 1 92 ? -2.814 -6.467 13.953 1.00 96.19 92 ALA A O 1
ATOM 734 N N . GLU A 1 93 ? -0.936 -5.574 13.105 1.00 96.31 93 GLU A N 1
ATOM 735 C CA . GLU A 1 93 ? -0.756 -4.583 14.175 1.00 96.31 93 GLU A CA 1
ATOM 736 C C . GLU A 1 93 ? -1.972 -3.652 14.315 1.00 96.31 93 GLU A C 1
ATOM 738 O O . GLU A 1 93 ? -2.393 -3.350 15.433 1.00 96.31 93 GLU A O 1
ATOM 743 N N . LEU A 1 94 ? -2.584 -3.226 13.200 1.00 96.12 94 LEU A N 1
ATOM 744 C CA . LEU A 1 94 ? -3.828 -2.449 13.244 1.00 96.12 94 LEU A CA 1
ATOM 745 C C . LEU A 1 94 ? -4.999 -3.260 13.817 1.00 96.12 94 LEU A C 1
ATOM 747 O O . LEU A 1 94 ? -5.766 -2.733 14.624 1.00 96.12 94 LEU A O 1
ATOM 751 N N . CYS A 1 95 ? -5.150 -4.526 13.418 1.00 94.88 95 CYS A N 1
ATOM 752 C CA . CYS A 1 95 ? -6.169 -5.426 13.966 1.00 94.88 95 CYS A CA 1
ATOM 753 C C . CYS A 1 95 ? -6.016 -5.611 15.481 1.00 94.88 95 CYS A C 1
ATOM 755 O O . CYS A 1 95 ? -6.994 -5.454 16.215 1.00 94.88 95 CYS A O 1
ATOM 757 N N . ASP A 1 96 ? -4.797 -5.867 15.953 1.00 93.69 96 ASP A N 1
ATOM 758 C CA . ASP A 1 96 ? -4.493 -6.049 17.375 1.00 93.69 96 ASP A CA 1
ATOM 759 C C . ASP A 1 96 ? -4.719 -4.759 18.177 1.00 93.69 96 ASP A C 1
ATOM 761 O O . ASP A 1 96 ? -5.260 -4.783 19.290 1.00 93.69 96 ASP A O 1
ATOM 765 N N . TYR A 1 97 ? -4.379 -3.610 17.588 1.00 93.62 97 TYR A N 1
ATOM 766 C CA . TYR A 1 97 ? -4.681 -2.303 18.158 1.00 93.62 97 TYR A CA 1
ATOM 767 C C . TYR A 1 97 ? -6.194 -2.091 18.316 1.00 93.62 97 TYR A C 1
ATOM 769 O O . TYR A 1 97 ? -6.655 -1.763 19.410 1.00 93.62 97 TYR A O 1
ATOM 777 N N . MET A 1 98 ? -6.992 -2.352 17.274 1.00 92.31 98 MET A N 1
ATOM 778 C CA . MET A 1 98 ? -8.456 -2.242 17.355 1.00 92.31 98 MET A CA 1
ATOM 779 C C . MET A 1 98 ? -9.048 -3.198 18.394 1.00 92.31 98 MET A C 1
ATOM 781 O O . MET A 1 98 ? -9.906 -2.784 19.171 1.00 92.31 98 MET A O 1
ATOM 785 N N . LYS A 1 99 ? -8.562 -4.443 18.469 1.00 91.88 99 LYS A N 1
ATOM 786 C CA . LYS A 1 99 ? -8.966 -5.409 19.503 1.00 91.88 99 LYS A CA 1
ATOM 787 C C . LYS A 1 99 ? -8.708 -4.866 20.911 1.00 91.88 99 LYS A C 1
ATOM 789 O O . LYS A 1 99 ? -9.593 -4.924 21.765 1.00 91.88 99 LYS A O 1
ATOM 794 N N . SER A 1 100 ? -7.544 -4.262 21.131 1.00 91.12 100 SER A N 1
ATOM 795 C CA . SER A 1 100 ? -7.187 -3.641 22.413 1.00 91.12 100 SER A CA 1
ATOM 796 C C . SER A 1 100 ? -8.102 -2.460 22.767 1.00 91.12 100 SER A C 1
ATOM 798 O O . SER A 1 100 ? -8.498 -2.301 23.925 1.00 91.12 100 SER A O 1
ATOM 800 N N . LEU A 1 101 ? -8.483 -1.645 21.777 1.00 91.00 101 LEU A N 1
ATOM 801 C CA . LEU A 1 101 ? -9.430 -0.543 21.968 1.00 91.00 101 LEU A CA 1
ATOM 802 C C . LEU A 1 101 ? -10.849 -1.041 22.262 1.00 91.00 101 LEU A C 1
ATOM 804 O O . LEU A 1 101 ? -11.501 -0.504 23.155 1.00 91.00 101 LEU A O 1
ATOM 808 N N . ILE A 1 102 ? -11.309 -2.091 21.580 1.00 90.88 102 ILE A N 1
ATOM 809 C CA . ILE A 1 102 ? -12.611 -2.719 21.846 1.00 90.88 102 ILE A CA 1
ATOM 810 C C . ILE A 1 102 ? -12.668 -3.228 23.289 1.00 90.88 102 ILE A C 1
ATOM 812 O O . ILE A 1 102 ? -13.608 -2.906 24.007 1.00 90.88 102 ILE A O 1
ATOM 816 N N . GLN A 1 103 ? -11.639 -3.940 23.754 1.00 88.81 103 GLN A N 1
ATOM 817 C CA . GLN A 1 103 ? -11.563 -4.437 25.136 1.00 88.81 103 GLN A CA 1
ATOM 818 C C . GLN A 1 103 ? -11.476 -3.311 26.178 1.00 88.81 103 GLN A C 1
ATOM 820 O O . GLN A 1 103 ? -11.917 -3.456 27.321 1.00 88.81 103 GLN A O 1
ATOM 825 N N . LEU A 1 104 ? -10.869 -2.171 25.830 1.00 88.06 104 LEU A N 1
ATOM 826 C CA . LEU A 1 104 ? -10.913 -0.982 26.678 1.00 88.06 104 LEU A CA 1
ATOM 827 C C . LEU A 1 104 ? -12.347 -0.449 26.775 1.00 88.06 104 LEU A C 1
ATOM 829 O O . LEU A 1 104 ? 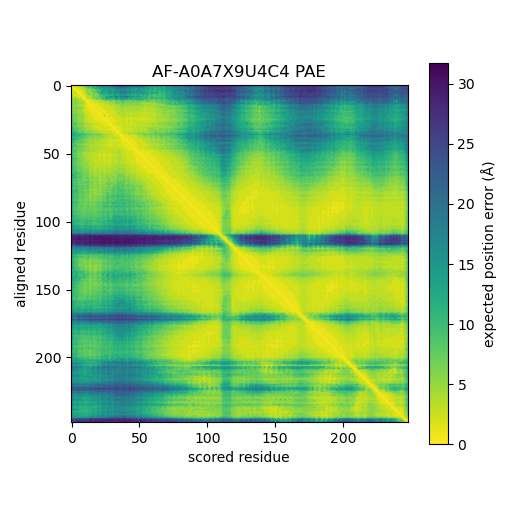-12.839 -0.258 27.883 1.00 88.06 104 LEU A O 1
ATOM 833 N N . LEU A 1 105 ? -13.012 -0.248 25.636 1.00 88.25 105 LEU A N 1
ATOM 834 C CA . LEU A 1 105 ? -14.371 0.288 25.555 1.00 88.25 105 LEU A CA 1
ATOM 835 C C . LEU A 1 105 ? -15.430 -0.636 26.161 1.00 88.25 105 LEU A C 1
ATOM 837 O O . LEU A 1 105 ? -16.381 -0.146 26.761 1.00 88.25 105 LEU A O 1
ATOM 841 N N . GLU A 1 106 ? -15.261 -1.951 26.068 1.00 87.44 106 GLU A N 1
ATOM 842 C CA . GLU A 1 106 ? -16.129 -2.927 26.730 1.00 87.44 106 GLU A CA 1
ATOM 843 C C . GLU A 1 106 ? -16.102 -2.739 28.250 1.00 87.44 106 GLU A C 1
ATOM 845 O O . GLU A 1 106 ? -17.148 -2.636 28.889 1.00 87.44 106 GLU A O 1
ATOM 850 N N . ARG A 1 107 ? -14.907 -2.582 28.830 1.00 83.81 107 ARG A N 1
ATOM 851 C CA . ARG A 1 107 ? -14.764 -2.286 30.263 1.00 83.81 107 ARG A CA 1
ATOM 852 C C . ARG A 1 107 ? -15.409 -0.951 30.638 1.00 83.81 107 ARG A C 1
ATOM 854 O O . ARG A 1 107 ? -15.937 -0.826 31.735 1.00 83.81 107 ARG A O 1
ATOM 861 N N . LEU A 1 108 ? -15.399 0.031 29.730 1.00 80.62 108 LEU A N 1
ATOM 862 C CA . LEU A 1 108 ? -16.098 1.308 29.923 1.00 80.62 108 LEU A CA 1
ATOM 863 C C . LEU A 1 108 ? -17.623 1.164 29.872 1.00 80.62 108 LEU A C 1
ATOM 865 O O . LEU A 1 108 ? -18.340 1.941 30.500 1.00 80.62 108 LEU A O 1
ATOM 869 N N . HIS A 1 109 ? -18.110 0.212 29.083 1.00 81.62 109 HIS A N 1
ATOM 870 C CA . HIS A 1 109 ? -19.527 -0.063 28.920 1.00 81.62 109 HIS A CA 1
ATOM 871 C C . HIS A 1 109 ? -20.113 -0.809 30.132 1.00 81.62 109 HIS A C 1
ATOM 873 O O . HIS A 1 109 ? -21.232 -0.512 30.528 1.00 81.62 109 HIS A O 1
ATOM 879 N N . GLN A 1 110 ? -19.349 -1.713 30.757 1.00 80.00 110 GLN A N 1
ATOM 880 C CA . GLN A 1 110 ? -19.799 -2.591 31.854 1.00 80.00 110 GLN A CA 1
ATOM 881 C C . GLN A 1 110 ? -19.793 -1.960 33.273 1.00 80.00 110 GLN A C 1
ATOM 883 O O . GLN A 1 110 ? -19.914 -2.687 34.251 1.00 80.00 110 GLN A O 1
ATOM 888 N N . GLU A 1 111 ? -19.640 -0.636 33.416 1.00 63.09 111 GLU A N 1
ATOM 889 C CA . GLU A 1 111 ? -19.737 0.145 34.681 1.00 63.09 111 GLU A CA 1
ATOM 890 C C . GLU A 1 111 ? -18.810 -0.209 35.873 1.00 63.09 111 GLU A C 1
ATOM 892 O O . GLU A 1 111 ? -18.770 0.546 36.841 1.00 63.09 111 GLU A O 1
ATOM 897 N N . ASN A 1 112 ? -18.007 -1.273 35.830 1.00 52.41 112 ASN A N 1
ATOM 898 C CA . ASN A 1 112 ? -17.386 -1.827 37.045 1.00 52.41 112 ASN A CA 1
ATOM 899 C C . ASN A 1 112 ? -16.111 -1.152 37.593 1.00 52.41 112 ASN A C 1
ATOM 901 O O . ASN A 1 112 ? -15.564 -1.646 38.576 1.00 52.41 112 ASN A O 1
ATOM 905 N N . GLU A 1 113 ? -15.615 -0.042 37.042 1.00 49.22 113 GLU A N 1
ATOM 906 C CA . GLU A 1 113 ? -14.423 0.611 37.611 1.00 49.22 113 GLU A CA 1
ATOM 907 C C . GLU A 1 113 ? -14.525 2.136 37.643 1.00 49.22 113 GLU A C 1
ATOM 909 O O . GLU A 1 113 ? -14.789 2.794 36.633 1.00 49.22 113 GLU A O 1
ATOM 914 N N . VAL A 1 114 ? -14.232 2.701 38.821 1.00 49.06 114 VAL A N 1
ATOM 915 C CA . VAL A 1 114 ? -13.874 4.111 38.983 1.00 49.06 114 VAL A CA 1
ATOM 916 C C . VAL A 1 114 ? -12.688 4.372 38.054 1.00 49.06 114 VAL A C 1
ATOM 918 O O . VAL A 1 114 ? -11.624 3.779 38.182 1.00 49.06 114 VAL A O 1
ATOM 921 N N . PHE A 1 115 ? -12.933 5.224 37.065 1.00 54.00 115 PHE A N 1
ATOM 922 C CA . PHE A 1 115 ? -12.147 5.461 35.852 1.00 54.00 115 PHE A CA 1
ATOM 923 C C . PHE A 1 115 ? -10.777 6.130 36.059 1.00 54.00 115 PHE A C 1
ATOM 925 O O . PHE A 1 115 ? -10.298 6.870 35.195 1.00 54.00 115 PHE A O 1
ATOM 932 N N . GLU A 1 116 ? -10.133 5.923 37.198 1.00 46.34 116 GLU A N 1
ATOM 933 C CA . GLU A 1 116 ? -8.832 6.516 37.462 1.00 46.34 116 GLU A CA 1
ATOM 934 C C . GLU A 1 116 ? -7.743 5.737 36.711 1.00 46.34 116 GLU A C 1
ATOM 936 O O . GLU A 1 116 ? -7.289 4.673 37.113 1.00 46.34 116 GLU A O 1
ATOM 941 N N . SER A 1 117 ? -7.324 6.314 35.580 1.00 51.50 117 SER A N 1
ATOM 942 C CA . SER A 1 117 ? -6.070 6.015 34.879 1.00 51.50 117 SER A CA 1
ATOM 943 C C . SER A 1 117 ? -5.968 4.647 34.185 1.00 51.50 117 SER A C 1
ATOM 945 O O . SER A 1 117 ? -5.060 3.859 34.453 1.00 51.50 117 SER A O 1
ATOM 947 N N . LYS A 1 118 ? -6.819 4.393 33.180 1.00 59.34 118 LYS A N 1
ATOM 948 C CA . LYS A 1 118 ? -6.483 3.405 32.138 1.00 59.34 118 LYS A CA 1
ATOM 949 C C . LYS A 1 118 ? -5.742 4.075 30.992 1.00 59.34 118 LYS A C 1
ATOM 951 O O . LYS A 1 118 ? -6.283 4.931 30.295 1.00 59.34 118 LYS A O 1
ATOM 956 N N . VAL A 1 119 ? -4.496 3.651 30.802 1.00 70.25 119 VAL A N 1
ATOM 957 C CA . VAL A 1 119 ? -3.652 4.055 29.679 1.00 70.25 119 VAL A CA 1
ATOM 958 C C . VAL A 1 119 ? -4.288 3.537 28.390 1.00 70.25 119 VAL A C 1
ATOM 960 O O . VAL A 1 119 ? -4.518 2.337 28.228 1.00 70.25 119 VAL A O 1
ATOM 963 N N . LYS A 1 120 ? -4.608 4.458 27.483 1.00 82.50 120 LYS A N 1
ATOM 964 C CA . LYS A 1 120 ? -5.044 4.134 26.126 1.00 82.50 120 LYS A CA 1
ATOM 965 C C . LYS A 1 120 ? -3.934 3.339 25.421 1.00 82.50 120 LYS A C 1
ATOM 967 O O . LYS A 1 120 ? -2.778 3.752 25.519 1.00 82.50 120 LYS A O 1
ATOM 972 N N . PRO A 1 121 ? -4.253 2.245 24.703 1.00 83.50 121 PRO A N 1
ATOM 973 C CA . PRO A 1 121 ? -3.284 1.558 23.859 1.00 83.50 121 PRO A CA 1
ATOM 974 C C . PRO A 1 121 ? -2.533 2.539 22.958 1.00 83.50 121 PRO A C 1
ATOM 976 O O . PRO A 1 121 ? -3.140 3.433 22.364 1.00 83.50 121 PRO A O 1
ATOM 979 N N . THR A 1 122 ? -1.216 2.376 22.860 1.00 86.62 122 THR A N 1
ATOM 980 C CA . THR A 1 122 ? -0.387 3.222 22.001 1.00 86.62 122 THR A CA 1
ATOM 981 C C . THR A 1 122 ? -0.711 2.949 20.541 1.00 86.62 122 THR A C 1
ATOM 983 O O . THR A 1 122 ? -0.783 1.799 20.105 1.00 86.62 122 THR A O 1
ATOM 986 N N . THR A 1 123 ? -0.894 4.020 19.781 1.00 87.19 123 THR A N 1
ATOM 987 C CA . THR A 1 123 ? -1.124 3.964 18.341 1.00 87.19 123 THR A CA 1
ATOM 988 C C . THR A 1 123 ? 0.064 3.286 17.640 1.00 87.19 123 THR A C 1
ATOM 990 O O . THR A 1 123 ? 1.212 3.645 17.912 1.00 87.19 123 THR A O 1
ATOM 993 N N . PRO A 1 124 ? -0.162 2.306 16.745 1.00 92.44 124 PRO A N 1
ATOM 994 C CA . PRO A 1 124 ? 0.910 1.516 16.139 1.00 92.44 124 PRO A CA 1
ATOM 995 C C . PRO A 1 124 ? 1.648 2.309 15.048 1.00 92.44 124 PRO A C 1
ATOM 997 O O . PRO A 1 124 ? 1.414 2.138 13.853 1.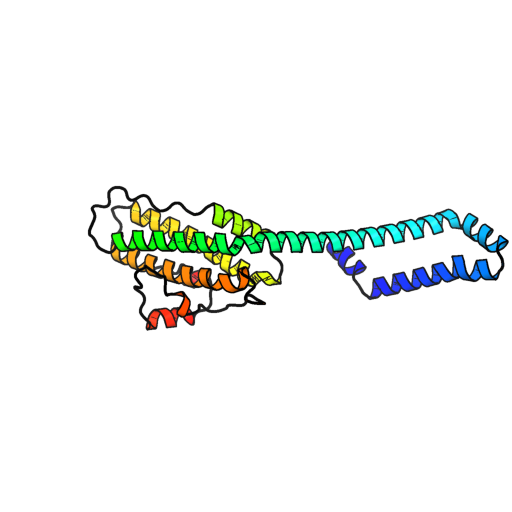00 92.44 124 PRO A O 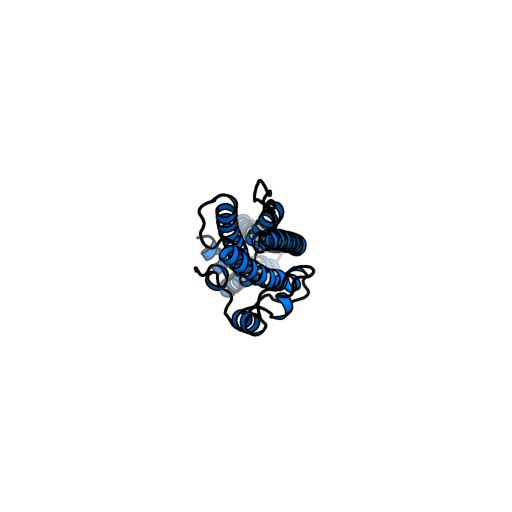1
ATOM 1000 N N . GLU A 1 125 ? 2.570 3.188 15.446 1.00 92.75 125 GLU A N 1
ATOM 1001 C CA . GLU A 1 125 ? 3.324 4.065 14.532 1.00 92.75 125 GLU A CA 1
ATOM 1002 C C . GLU A 1 125 ? 4.069 3.305 13.425 1.00 92.75 125 GLU A C 1
ATOM 1004 O O . GLU A 1 125 ? 4.174 3.778 12.292 1.00 92.75 125 GLU A O 1
ATOM 1009 N N . GLN A 1 126 ? 4.588 2.113 13.732 1.00 94.75 126 GLN A N 1
ATOM 1010 C CA . GLN A 1 126 ? 5.296 1.298 12.746 1.00 94.75 126 GLN A CA 1
ATOM 1011 C C . GLN A 1 126 ? 4.365 0.785 11.641 1.00 94.75 126 GLN A C 1
ATOM 1013 O O . GLN A 1 126 ? 4.777 0.747 10.479 1.00 94.75 126 GLN A O 1
ATOM 1018 N N . ALA A 1 127 ? 3.116 0.438 11.967 1.00 95.94 127 ALA A N 1
ATOM 1019 C CA . ALA A 1 127 ? 2.113 0.065 10.976 1.00 95.94 127 ALA A CA 1
ATOM 1020 C C . ALA A 1 127 ? 1.850 1.224 10.009 1.00 95.94 127 ALA A C 1
ATOM 1022 O O . ALA A 1 127 ? 1.884 1.022 8.795 1.00 95.94 127 ALA A O 1
ATOM 1023 N N . PHE A 1 128 ? 1.686 2.447 10.528 1.00 95.50 128 PHE A N 1
ATOM 1024 C CA . PHE A 1 128 ? 1.481 3.637 9.698 1.00 95.50 128 PHE A CA 1
ATOM 1025 C C . PHE A 1 128 ? 2.654 3.900 8.758 1.00 95.50 128 PHE A C 1
ATOM 1027 O O . PHE A 1 128 ? 2.427 4.064 7.565 1.00 95.50 128 PHE A O 1
ATOM 1034 N N . LYS A 1 129 ? 3.899 3.825 9.246 1.00 96.94 129 LYS A N 1
ATOM 1035 C CA . LYS A 1 129 ? 5.099 3.989 8.403 1.00 96.94 129 LYS A CA 1
ATOM 1036 C C . LYS A 1 129 ? 5.185 2.943 7.287 1.00 96.94 129 LYS A C 1
ATOM 1038 O O . LYS A 1 129 ? 5.602 3.244 6.172 1.00 96.94 129 LYS A O 1
ATOM 1043 N N . ARG A 1 130 ? 4.804 1.692 7.569 1.00 97.44 130 ARG A N 1
ATOM 1044 C CA . ARG A 1 130 ? 4.778 0.619 6.556 1.00 97.44 130 ARG A CA 1
ATOM 1045 C C . ARG A 1 130 ? 3.688 0.857 5.510 1.00 97.44 130 ARG A C 1
ATOM 1047 O O . ARG A 1 130 ? 3.938 0.630 4.329 1.00 97.44 130 ARG A O 1
ATOM 1054 N N . ILE A 1 131 ? 2.513 1.322 5.936 1.00 97.19 131 ILE A N 1
ATOM 1055 C CA . ILE A 1 131 ? 1.394 1.658 5.047 1.00 97.19 131 ILE A CA 1
ATOM 1056 C C . ILE A 1 131 ? 1.742 2.867 4.175 1.00 97.19 131 ILE A C 1
ATOM 1058 O O . ILE A 1 131 ? 1.547 2.804 2.967 1.00 97.19 131 ILE A O 1
ATOM 1062 N N . GLU A 1 132 ? 2.302 3.926 4.758 1.00 97.19 132 GLU A N 1
ATOM 1063 C CA . GLU A 1 132 ? 2.781 5.119 4.050 1.00 97.19 132 GLU A CA 1
ATOM 1064 C C . GLU A 1 132 ? 3.770 4.733 2.948 1.00 97.19 132 GLU A C 1
ATOM 1066 O O . GLU A 1 132 ? 3.526 5.006 1.775 1.00 97.19 132 GLU A O 1
ATOM 1071 N N . LYS A 1 133 ? 4.802 3.957 3.297 1.00 97.31 133 LYS A N 1
ATOM 1072 C CA . LYS A 1 133 ? 5.772 3.441 2.327 1.00 97.31 133 LYS A CA 1
ATOM 1073 C C . LYS A 1 133 ? 5.125 2.611 1.212 1.00 97.31 133 LYS A C 1
ATOM 1075 O O . LYS A 1 133 ? 5.586 2.631 0.076 1.00 97.31 133 LYS A O 1
ATOM 1080 N N . PHE A 1 134 ? 4.080 1.839 1.513 1.00 97.50 134 PHE A N 1
ATOM 1081 C CA . PHE A 1 134 ? 3.352 1.100 0.480 1.00 97.50 134 PHE A CA 1
ATOM 1082 C C . PHE A 1 134 ? 2.551 2.027 -0.440 1.00 97.50 134 PHE A C 1
ATOM 1084 O O . PHE A 1 134 ? 2.521 1.786 -1.643 1.00 97.50 134 PHE A O 1
ATOM 1091 N N . ILE A 1 135 ? 1.929 3.075 0.102 1.00 96.75 135 ILE A N 1
ATOM 1092 C CA . ILE A 1 135 ? 1.195 4.075 -0.680 1.00 96.75 135 ILE A CA 1
ATOM 1093 C C . ILE A 1 135 ? 2.149 4.815 -1.628 1.00 96.75 135 ILE A C 1
ATOM 1095 O O . ILE A 1 135 ? 1.829 4.957 -2.807 1.00 96.75 135 ILE A O 1
ATOM 1099 N N . GLU A 1 136 ? 3.329 5.218 -1.155 1.00 96.12 136 GLU A N 1
ATOM 1100 C CA . GLU A 1 136 ? 4.356 5.888 -1.971 1.00 96.12 136 GLU A CA 1
ATOM 1101 C C . GLU A 1 136 ? 4.827 5.038 -3.157 1.00 96.12 136 GLU A C 1
ATOM 1103 O O . GLU A 1 136 ? 5.019 5.545 -4.258 1.00 96.12 136 GLU A O 1
ATOM 1108 N N . GLU A 1 137 ? 4.993 3.733 -2.940 1.00 96.25 137 GLU A N 1
ATOM 1109 C CA . GLU A 1 137 ? 5.488 2.788 -3.949 1.00 96.25 137 GLU A CA 1
ATOM 1110 C C . GLU A 1 137 ? 4.347 2.095 -4.721 1.00 96.25 137 GLU A C 1
ATOM 1112 O O . GLU A 1 137 ? 4.572 1.132 -5.463 1.00 96.25 137 GLU A O 1
ATOM 1117 N N . SER A 1 138 ? 3.103 2.538 -4.521 1.00 94.19 138 SER A N 1
ATOM 1118 C CA . SER A 1 138 ? 1.923 1.950 -5.150 1.00 94.19 138 SER A CA 1
ATOM 1119 C C . SER A 1 138 ? 1.842 2.296 -6.638 1.00 94.19 138 SER A C 1
ATOM 1121 O O . SER A 1 138 ? 2.321 3.330 -7.101 1.00 94.19 138 SER A O 1
ATOM 1123 N N . VAL A 1 139 ? 1.221 1.411 -7.418 1.00 92.62 139 VAL A N 1
ATOM 1124 C CA . VAL A 1 139 ? 0.955 1.659 -8.844 1.00 92.62 139 VAL A CA 1
ATOM 1125 C C . VAL A 1 139 ? -0.542 1.553 -9.122 1.00 92.62 139 VAL A C 1
ATOM 1127 O O . VAL A 1 139 ? -1.316 1.179 -8.246 1.00 92.62 139 VAL A O 1
ATOM 1130 N N . LEU A 1 140 ? -0.969 1.836 -10.356 1.00 89.69 140 LEU A N 1
ATOM 1131 C CA . LEU A 1 140 ? -2.390 1.888 -10.736 1.00 89.69 140 LEU A CA 1
ATOM 1132 C C . LEU A 1 140 ? -3.207 0.656 -10.291 1.00 89.69 140 LEU A C 1
ATOM 1134 O O . LEU A 1 140 ? -4.357 0.783 -9.886 1.00 89.69 140 LEU A O 1
ATOM 1138 N N . GLN A 1 141 ? -2.605 -0.536 -10.305 1.00 89.44 141 GLN A N 1
ATOM 1139 C CA . GLN A 1 141 ? -3.269 -1.774 -9.875 1.00 89.44 141 GLN A CA 1
ATOM 1140 C C . GLN A 1 141 ? -3.600 -1.826 -8.370 1.00 89.44 141 GLN A C 1
ATOM 1142 O O . GLN A 1 141 ? -4.451 -2.608 -7.959 1.00 89.44 141 GLN A O 1
ATOM 1147 N N . ASP A 1 142 ? -2.934 -1.013 -7.547 1.00 93.88 142 ASP A N 1
ATOM 1148 C CA . ASP A 1 142 ? -3.139 -0.924 -6.098 1.00 93.88 142 ASP A CA 1
ATOM 1149 C C . ASP A 1 142 ? -4.105 0.198 -5.705 1.00 93.88 142 ASP A C 1
ATOM 1151 O O . ASP A 1 142 ? -4.425 0.326 -4.525 1.00 93.88 142 ASP A O 1
ATOM 1155 N N . GLN A 1 143 ? -4.582 1.004 -6.662 1.00 93.19 143 GLN A N 1
ATOM 1156 C CA . GLN A 1 143 ? -5.329 2.236 -6.394 1.00 93.19 143 GLN A CA 1
ATOM 1157 C C . GLN A 1 143 ? -6.484 2.020 -5.409 1.00 93.19 143 GLN A C 1
ATOM 1159 O O . GLN A 1 143 ? -6.620 2.757 -4.435 1.00 93.19 143 GLN A O 1
ATOM 1164 N N . LYS A 1 144 ? -7.285 0.965 -5.603 1.00 93.94 144 LYS A N 1
ATOM 1165 C CA . LYS A 1 144 ? -8.432 0.705 -4.726 1.00 93.94 144 LYS A CA 1
ATOM 1166 C C . LYS A 1 144 ? -8.019 0.314 -3.305 1.00 93.94 144 LYS A C 1
ATOM 1168 O O . LYS A 1 144 ? -8.712 0.643 -2.343 1.00 93.94 144 LYS A O 1
ATOM 1173 N N . LEU A 1 145 ? -6.888 -0.378 -3.160 1.00 95.25 145 LEU A N 1
ATOM 1174 C CA . LEU A 1 145 ? -6.325 -0.688 -1.848 1.00 95.25 145 LEU A CA 1
ATOM 1175 C C . LEU A 1 145 ? -5.858 0.594 -1.164 1.00 95.25 145 LEU A C 1
ATOM 1177 O O . LEU A 1 145 ? -6.177 0.797 0.002 1.00 95.25 145 LEU A O 1
ATOM 1181 N N . VAL A 1 146 ? -5.158 1.463 -1.895 1.00 96.38 146 VAL A N 1
ATOM 1182 C CA . VAL A 1 146 ? -4.696 2.764 -1.394 1.00 96.38 146 VAL A CA 1
ATOM 1183 C C . VAL A 1 146 ? -5.870 3.623 -0.926 1.00 96.38 146 VAL A C 1
ATOM 1185 O O . VAL A 1 146 ? -5.831 4.130 0.191 1.00 96.38 146 VAL A O 1
ATOM 1188 N N . GLU A 1 147 ? -6.953 3.710 -1.704 1.00 95.44 147 GLU A N 1
ATOM 1189 C CA . GLU A 1 147 ? -8.184 4.405 -1.297 1.00 95.44 147 GLU A CA 1
ATOM 1190 C C . GLU A 1 147 ? -8.716 3.888 0.050 1.00 95.44 147 GLU A C 1
ATOM 1192 O O . GLU A 1 147 ? -9.049 4.670 0.940 1.00 95.44 147 GLU A O 1
ATOM 1197 N N . HIS A 1 148 ? -8.764 2.565 0.236 1.00 96.12 148 HIS A N 1
ATOM 1198 C CA . HIS A 1 148 ? -9.249 1.976 1.485 1.00 96.12 148 HIS A CA 1
ATOM 1199 C C . HIS A 1 148 ? -8.259 2.149 2.645 1.00 96.12 148 HIS A C 1
ATOM 1201 O O . HIS A 1 148 ? -8.694 2.329 3.779 1.00 96.12 148 HIS A O 1
ATOM 1207 N N . LEU A 1 149 ? -6.949 2.134 2.391 1.00 96.88 149 LEU A N 1
ATOM 1208 C CA . LEU A 1 149 ? -5.930 2.425 3.405 1.00 96.88 149 LEU A CA 1
ATOM 1209 C C . LEU A 1 149 ? -6.021 3.876 3.888 1.00 96.88 149 LEU A C 1
ATOM 1211 O O . LEU A 1 149 ? -5.919 4.122 5.086 1.00 96.88 149 LEU A O 1
ATOM 1215 N N . ILE A 1 150 ? -6.291 4.824 2.989 1.00 96.00 150 ILE A N 1
ATOM 1216 C CA . ILE A 1 150 ? -6.536 6.227 3.352 1.00 96.00 150 ILE A CA 1
ATOM 1217 C C . ILE A 1 150 ? -7.777 6.339 4.245 1.00 96.00 150 ILE A C 1
ATOM 1219 O O . ILE A 1 150 ? -7.733 7.014 5.274 1.00 96.00 150 ILE A O 1
ATOM 1223 N N . ILE A 1 151 ? -8.868 5.636 3.904 1.00 95.88 151 ILE A N 1
ATOM 1224 C CA . ILE A 1 151 ? -10.057 5.558 4.770 1.00 95.88 151 ILE A CA 1
ATOM 1225 C C . ILE A 1 151 ? -9.668 5.026 6.151 1.00 95.88 151 ILE A C 1
ATOM 1227 O O . ILE A 1 151 ? -10.049 5.625 7.153 1.00 95.88 151 ILE A O 1
ATOM 1231 N N . VAL A 1 152 ? -8.884 3.946 6.214 1.00 95.88 152 VAL A N 1
ATOM 1232 C CA . VAL A 1 152 ? -8.434 3.353 7.478 1.00 95.88 152 VAL A CA 1
ATOM 1233 C C . VAL A 1 152 ? -7.659 4.351 8.334 1.00 95.88 152 VAL A C 1
ATOM 1235 O O . VAL A 1 152 ? -7.987 4.517 9.508 1.00 95.88 152 VAL A O 1
ATOM 1238 N N . ILE A 1 153 ? -6.673 5.042 7.757 1.00 95.31 153 ILE A N 1
ATOM 1239 C CA . ILE A 1 153 ? -5.856 6.031 8.474 1.00 95.31 153 ILE A CA 1
ATOM 1240 C C . ILE A 1 153 ? -6.742 7.147 9.039 1.00 95.31 153 ILE A C 1
ATOM 1242 O O . ILE A 1 153 ? -6.664 7.447 10.232 1.00 95.31 153 ILE A O 1
ATOM 1246 N N . ASN A 1 154 ? -7.634 7.701 8.215 1.00 94.94 154 ASN A N 1
ATOM 1247 C CA . ASN A 1 154 ? -8.560 8.752 8.636 1.00 94.94 154 ASN A CA 1
ATOM 1248 C C . ASN A 1 154 ? -9.491 8.275 9.761 1.00 94.94 154 ASN A C 1
ATOM 1250 O O . ASN A 1 154 ? -9.698 8.990 10.741 1.00 94.94 154 ASN A O 1
ATOM 1254 N N . CYS A 1 155 ? -10.028 7.056 9.655 1.00 94.62 155 CYS A N 1
ATOM 1255 C CA . CYS A 1 155 ? -10.893 6.487 10.687 1.00 94.62 155 CYS A CA 1
ATOM 1256 C C . CYS A 1 155 ? -10.150 6.326 12.011 1.00 94.62 155 CYS A C 1
ATOM 1258 O O . CYS A 1 155 ? -10.677 6.728 13.044 1.00 94.62 155 CYS A O 1
ATOM 1260 N N . ILE A 1 156 ? -8.921 5.798 11.992 1.00 93.44 156 ILE A N 1
ATOM 1261 C CA . ILE A 1 156 ? -8.136 5.624 13.218 1.00 93.44 156 ILE A CA 1
ATOM 1262 C C . ILE A 1 156 ? -7.880 6.973 13.886 1.00 93.44 156 ILE A C 1
ATOM 1264 O O . ILE A 1 156 ? -8.079 7.077 15.088 1.00 93.44 156 ILE A O 1
ATOM 1268 N N . GLN A 1 157 ? -7.517 8.017 13.139 1.00 91.75 157 GLN A N 1
ATOM 1269 C CA . GLN A 1 157 ? -7.301 9.354 13.707 1.00 91.75 157 GLN A CA 1
ATOM 1270 C C . GLN A 1 157 ? -8.573 9.932 14.346 1.00 91.75 157 GLN A C 1
ATOM 1272 O O . GLN A 1 157 ? -8.534 10.468 15.457 1.00 91.75 157 GLN A O 1
ATOM 1277 N N . VAL A 1 158 ? -9.721 9.790 13.677 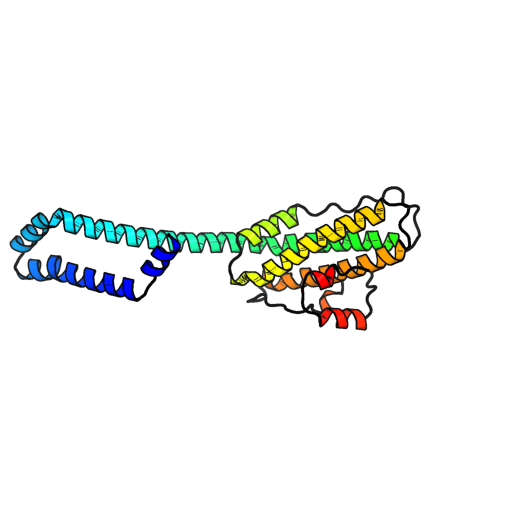1.00 92.88 158 VAL A N 1
ATOM 1278 C CA . VAL A 1 158 ? -11.010 10.232 14.226 1.00 92.88 158 VAL A CA 1
ATOM 1279 C C . VAL A 1 158 ? -11.371 9.439 15.480 1.00 92.88 158 VAL A C 1
ATOM 1281 O O . VAL A 1 158 ? -11.783 10.017 16.487 1.00 92.88 158 VAL A O 1
ATOM 1284 N N . PHE A 1 159 ? -11.220 8.118 15.444 1.00 91.81 159 PHE A N 1
ATOM 1285 C CA . PHE A 1 159 ? -11.528 7.255 16.578 1.00 91.81 159 PHE A CA 1
ATOM 1286 C C . PHE A 1 159 ? -10.582 7.501 17.752 1.00 91.81 159 PHE A C 1
ATOM 1288 O O . PHE A 1 159 ? -11.025 7.528 18.897 1.00 91.81 159 PHE A O 1
ATOM 1295 N N . ASP A 1 160 ? -9.306 7.757 17.474 1.00 90.31 160 ASP A N 1
ATOM 1296 C CA . ASP A 1 160 ? -8.300 8.128 18.458 1.00 90.31 160 ASP A CA 1
ATOM 1297 C C . ASP A 1 160 ? -8.733 9.391 19.217 1.00 90.31 160 ASP A C 1
ATOM 1299 O O . ASP A 1 160 ? -8.807 9.362 20.450 1.00 90.31 160 ASP A O 1
ATOM 1303 N N . SER A 1 161 ? -9.126 10.445 18.493 1.00 90.25 161 SER A N 1
ATOM 1304 C CA . SER A 1 161 ? -9.665 11.680 19.072 1.00 90.25 161 SER A CA 1
ATOM 1305 C C . SER A 1 161 ? -10.913 11.415 19.926 1.00 90.25 161 SER A C 1
ATOM 1307 O O . SER A 1 161 ? -10.972 11.827 21.087 1.00 90.25 161 SER A O 1
ATOM 1309 N N . ARG A 1 162 ? -11.877 10.645 19.400 1.00 89.75 162 ARG A N 1
ATOM 1310 C CA . ARG A 1 162 ? -13.131 10.306 20.096 1.00 89.75 162 ARG A CA 1
ATOM 1311 C C . ARG A 1 162 ? -12.908 9.499 21.379 1.00 89.75 162 ARG A C 1
ATOM 1313 O O . ARG A 1 162 ? -13.597 9.747 22.369 1.00 89.75 162 ARG A O 1
ATOM 1320 N N . ILE A 1 163 ? -11.972 8.548 21.381 1.00 88.94 163 ILE A N 1
ATOM 1321 C CA . ILE A 1 163 ? -11.600 7.783 22.580 1.00 88.94 163 ILE A CA 1
ATOM 1322 C C . ILE A 1 163 ? -10.946 8.696 23.605 1.00 88.94 163 ILE A C 1
ATOM 1324 O O . ILE A 1 163 ? -11.295 8.627 24.780 1.00 88.94 163 ILE A O 1
ATOM 1328 N N . THR A 1 164 ? -10.012 9.551 23.181 1.00 88.38 164 THR A N 1
ATOM 1329 C CA . THR A 1 164 ? -9.335 10.478 24.094 1.00 88.38 164 THR A CA 1
ATOM 1330 C C . THR A 1 164 ? -10.361 11.343 24.817 1.00 88.38 164 THR A C 1
ATOM 1332 O O . THR A 1 164 ? -10.354 11.374 26.043 1.00 88.38 164 THR A O 1
ATOM 1335 N N . THR A 1 165 ? -11.306 11.939 24.085 1.00 87.69 165 THR A N 1
ATOM 1336 C CA . THR A 1 165 ? -12.423 12.695 24.667 1.00 87.69 165 THR A CA 1
ATOM 1337 C C . THR A 1 165 ? -13.236 11.847 25.646 1.00 87.69 165 THR A C 1
ATOM 1339 O O . THR A 1 165 ? -13.497 12.289 26.759 1.00 87.69 165 THR A O 1
ATOM 1342 N N . LEU A 1 166 ? -13.582 10.606 25.283 1.00 86.94 166 LEU A N 1
ATOM 1343 C CA . LEU A 1 166 ? -14.345 9.702 26.150 1.00 86.94 166 LEU A CA 1
ATOM 1344 C C . LEU A 1 166 ? -13.618 9.367 27.464 1.00 86.94 166 LEU A C 1
ATOM 1346 O O . LEU A 1 166 ? -14.258 9.170 28.497 1.00 86.94 166 LEU A O 1
ATOM 1350 N N . LEU A 1 167 ? -12.290 9.269 27.432 1.00 84.56 167 LEU A N 1
ATOM 1351 C CA . LEU A 1 167 ? -11.475 8.932 28.596 1.00 84.56 167 LEU A CA 1
ATOM 1352 C C . LEU A 1 167 ? -11.220 10.138 29.505 1.00 84.56 167 LEU A C 1
ATOM 1354 O O . LEU A 1 167 ? -11.231 9.969 30.723 1.00 84.56 167 LEU A O 1
ATOM 1358 N N . THR A 1 168 ? -10.996 11.327 28.941 1.00 83.94 168 THR A N 1
ATOM 1359 C CA . THR A 1 168 ? -10.551 12.506 29.700 1.00 83.94 168 THR A CA 1
ATOM 1360 C C . THR A 1 168 ? -11.690 13.391 30.192 1.00 83.94 168 THR A C 1
ATOM 1362 O O . THR A 1 168 ? -11.588 13.962 31.278 1.00 83.94 168 THR A O 1
ATOM 1365 N N . ASP A 1 169 ? -12.778 13.507 29.431 1.00 82.56 169 A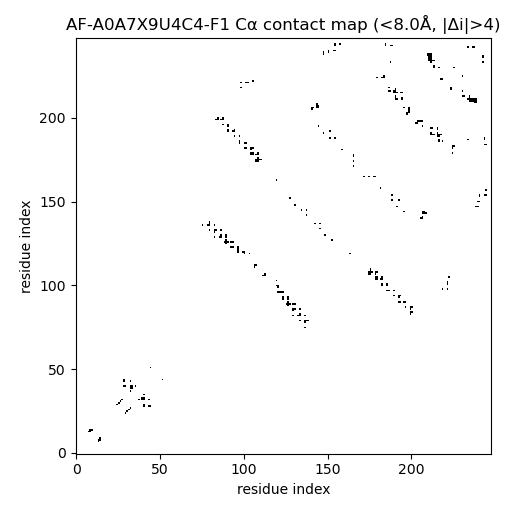SP A N 1
ATOM 1366 C CA . ASP A 1 169 ? -13.883 14.394 29.780 1.00 82.56 169 ASP A CA 1
ATOM 1367 C C . ASP A 1 169 ? -14.871 13.693 30.727 1.00 82.56 169 ASP A C 1
ATOM 1369 O O . ASP A 1 169 ? -15.584 12.746 30.373 1.00 82.56 169 ASP A O 1
ATOM 1373 N N . LYS A 1 170 ? -14.896 14.176 31.974 1.00 74.81 170 LYS A N 1
ATOM 1374 C CA . LYS A 1 170 ? -15.754 13.668 33.052 1.00 74.81 170 LYS A CA 1
ATOM 1375 C C . LYS A 1 170 ? -17.227 14.058 32.878 1.00 74.81 170 LYS A C 1
ATOM 1377 O O . LYS A 1 170 ? -18.080 13.407 33.472 1.00 74.81 170 LYS A O 1
ATOM 1382 N N . ASN A 1 171 ? -17.529 15.071 32.064 1.00 77.88 171 ASN A N 1
ATOM 1383 C CA . ASN A 1 171 ? -18.878 15.618 31.894 1.00 77.88 171 ASN A CA 1
ATOM 1384 C C . ASN A 1 171 ? -19.626 15.022 30.690 1.00 77.88 171 ASN A C 1
ATOM 1386 O O . ASN A 1 171 ? -20.734 15.455 30.368 1.00 77.88 171 ASN A O 1
ATOM 1390 N N . ILE A 1 172 ? -19.050 14.023 30.011 1.00 79.31 172 ILE A N 1
ATOM 1391 C CA . ILE A 1 172 ? -19.705 13.380 28.871 1.00 79.31 172 ILE A CA 1
ATOM 1392 C C . ILE A 1 172 ? -20.965 12.645 29.322 1.00 79.31 172 ILE A C 1
ATOM 1394 O O . ILE A 1 172 ? -20.917 11.594 29.965 1.00 79.31 172 ILE A O 1
ATOM 1398 N N . MET A 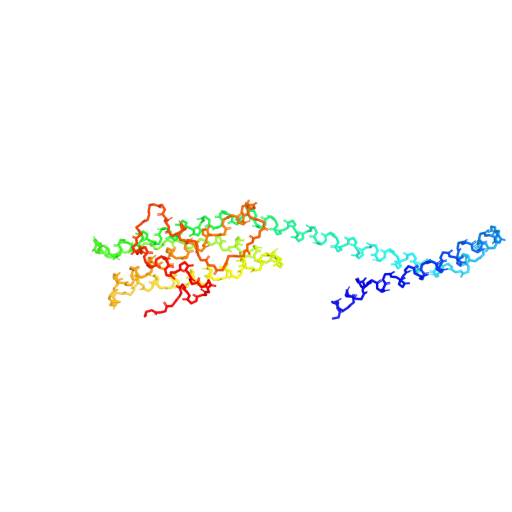1 173 ? -22.108 13.151 28.867 1.00 77.06 173 MET A N 1
ATOM 1399 C CA . MET A 1 173 ? -23.374 12.438 28.958 1.00 77.06 173 MET A CA 1
ATOM 1400 C C . MET A 1 173 ? -23.365 11.182 28.077 1.00 77.06 173 MET A C 1
ATOM 1402 O O . MET A 1 173 ? -22.843 11.180 26.956 1.00 77.06 173 MET A O 1
ATOM 1406 N N . ASN A 1 174 ? -24.020 10.122 28.557 1.00 82.38 174 ASN A N 1
ATOM 1407 C CA . ASN A 1 174 ? -24.205 8.857 27.838 1.00 82.38 174 ASN A CA 1
ATOM 1408 C C . ASN A 1 174 ? -22.889 8.145 27.469 1.00 82.38 174 ASN A C 1
ATOM 1410 O O . ASN A 1 174 ? -22.774 7.556 26.389 1.00 82.38 174 ASN A O 1
ATOM 1414 N N . LYS A 1 175 ? -21.894 8.179 28.366 1.00 82.44 175 LYS A N 1
ATOM 1415 C CA . LYS A 1 175 ? -20.562 7.582 28.168 1.00 82.44 175 LYS A CA 1
ATOM 1416 C C . LYS A 1 175 ? -20.615 6.122 27.694 1.00 82.44 175 LYS A C 1
ATOM 1418 O O . LYS A 1 175 ? -19.933 5.773 26.736 1.00 82.44 175 LYS A O 1
ATOM 1423 N N . GLN A 1 176 ? -21.488 5.301 28.276 1.00 82.19 176 GLN A N 1
ATOM 1424 C CA . GLN A 1 176 ? -21.666 3.893 27.888 1.00 82.19 176 GLN A CA 1
ATOM 1425 C C . GLN A 1 176 ? -22.237 3.714 26.483 1.00 82.19 176 GLN A C 1
ATOM 1427 O O . GLN A 1 176 ? -21.765 2.857 25.741 1.00 82.19 176 GLN A O 1
ATOM 1432 N N . LYS A 1 177 ? -23.231 4.527 26.096 1.00 84.50 177 LYS A N 1
ATOM 1433 C CA . LYS A 1 177 ? -23.824 4.483 24.751 1.00 84.50 177 LYS A CA 1
ATOM 1434 C C . LYS A 1 177 ? -22.806 4.913 23.693 1.00 84.50 177 LYS A C 1
ATOM 1436 O O . LYS A 1 177 ? -22.742 4.322 22.620 1.00 84.50 177 LYS A O 1
ATOM 1441 N N . ARG A 1 178 ? -21.975 5.912 24.010 1.00 86.44 178 ARG A N 1
ATOM 1442 C CA . ARG A 1 178 ? -20.867 6.348 23.146 1.00 86.44 178 ARG A CA 1
ATOM 1443 C C . ARG A 1 178 ? -19.771 5.284 23.040 1.00 86.44 178 ARG A C 1
ATOM 1445 O O . ARG A 1 178 ? -19.287 5.053 21.938 1.00 86.44 178 ARG A O 1
ATOM 1452 N N . ALA A 1 179 ? -19.420 4.621 24.146 1.00 87.00 179 ALA A N 1
ATOM 1453 C CA . ALA A 1 179 ? -18.478 3.500 24.142 1.00 87.00 179 ALA A CA 1
ATOM 1454 C C . ALA A 1 179 ? -18.986 2.358 23.252 1.00 87.00 179 ALA A C 1
ATOM 1456 O O . ALA A 1 179 ? -18.270 1.910 22.362 1.00 87.00 179 ALA A O 1
ATOM 1457 N N . PHE A 1 180 ? -20.251 1.968 23.422 1.00 87.06 180 PHE A N 1
ATOM 1458 C CA . PHE A 1 180 ? -20.917 0.959 22.600 1.00 87.06 180 PHE A CA 1
ATOM 1459 C C . PHE A 1 180 ? -20.878 1.303 21.104 1.00 87.06 180 PHE A C 1
ATOM 1461 O O . PHE A 1 180 ? -20.480 0.482 20.279 1.00 87.06 180 PHE A O 1
ATOM 1468 N N . TYR A 1 181 ? -21.227 2.543 20.748 1.00 87.75 181 TYR A N 1
ATOM 1469 C CA . TYR A 1 181 ? -21.180 3.000 19.360 1.00 87.75 181 TYR A CA 1
ATOM 1470 C C . TYR A 1 181 ? -19.769 2.909 18.763 1.00 87.75 181 TYR A C 1
ATOM 1472 O O . TYR A 1 181 ? -19.594 2.425 17.645 1.00 87.75 181 TYR A O 1
ATOM 1480 N N . GLN A 1 182 ? -18.752 3.320 19.523 1.00 89.25 182 GLN A N 1
ATOM 1481 C CA . GLN A 1 182 ? -17.364 3.225 19.079 1.00 89.25 182 GLN A CA 1
ATOM 1482 C C . GLN A 1 182 ? -16.908 1.772 18.904 1.00 89.25 182 GLN A C 1
ATOM 1484 O O . GLN A 1 182 ? -16.219 1.489 17.928 1.00 89.25 182 GLN A O 1
ATOM 1489 N N . ILE A 1 183 ? -17.323 0.836 19.770 1.00 90.25 183 ILE A N 1
ATOM 1490 C CA . ILE A 1 183 ? -17.018 -0.597 19.592 1.00 90.25 183 ILE A CA 1
ATOM 1491 C C . ILE A 1 183 ? -17.512 -1.081 18.225 1.00 90.25 183 ILE A C 1
ATOM 1493 O O . ILE A 1 183 ? -16.749 -1.690 17.476 1.00 90.25 183 ILE A O 1
ATOM 1497 N N . ASN A 1 184 ? -18.748 -0.739 17.855 1.00 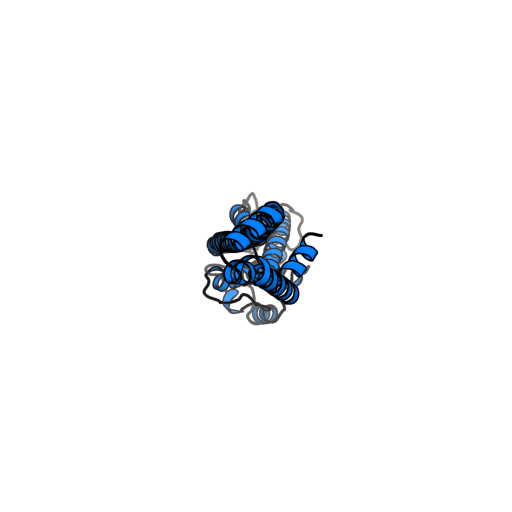89.38 184 ASN A N 1
ATOM 1498 C CA . ASN A 1 184 ? -19.297 -1.100 16.548 1.00 89.38 184 ASN A CA 1
ATOM 1499 C C . ASN A 1 184 ? -18.492 -0.484 15.389 1.00 89.38 184 ASN A C 1
ATOM 1501 O O . ASN A 1 184 ? -18.210 -1.165 14.403 1.00 89.38 184 ASN A O 1
ATOM 1505 N N . GLN A 1 185 ? -18.052 0.770 15.520 1.00 90.50 185 GLN A N 1
ATOM 1506 C CA . GLN A 1 185 ? -17.191 1.415 14.523 1.00 90.50 185 GLN A CA 1
ATOM 1507 C C . GLN A 1 185 ? -15.828 0.716 14.371 1.00 90.50 185 GLN A C 1
ATOM 1509 O O . GLN A 1 185 ? -15.360 0.528 13.245 1.00 90.50 185 GLN A O 1
ATOM 1514 N N . PHE A 1 186 ? -15.211 0.266 15.469 1.00 92.00 186 PHE A N 1
ATOM 1515 C CA . PHE A 1 186 ? -13.967 -0.510 15.413 1.00 92.00 186 PHE A CA 1
ATOM 1516 C C . PHE A 1 186 ? -14.155 -1.879 14.768 1.00 92.00 186 PHE A C 1
ATOM 1518 O O . PHE A 1 186 ? -13.307 -2.292 13.981 1.00 92.00 186 PHE A O 1
ATOM 1525 N N . ILE A 1 187 ? -15.263 -2.567 15.047 1.00 91.38 187 ILE A N 1
ATOM 1526 C CA . ILE A 1 187 ? -15.575 -3.857 14.416 1.00 91.38 187 ILE A CA 1
ATOM 1527 C C . ILE A 1 187 ? -15.740 -3.687 12.900 1.00 91.38 187 ILE A C 1
ATOM 1529 O O . ILE A 1 187 ? -15.198 -4.467 12.116 1.00 91.38 187 ILE A O 1
ATOM 1533 N N . LEU A 1 188 ? -16.434 -2.629 12.478 1.00 91.88 188 LEU A N 1
ATOM 1534 C CA . LEU A 1 188 ? -16.617 -2.302 11.067 1.00 91.88 188 LEU A CA 1
ATOM 1535 C C . LEU A 1 188 ? -15.275 -2.022 10.371 1.00 91.88 188 LEU A C 1
ATOM 1537 O O . LEU A 1 188 ? -14.995 -2.559 9.296 1.00 91.88 188 LEU A O 1
ATOM 1541 N N . LEU A 1 189 ? -14.419 -1.218 11.004 1.00 94.00 189 LEU A N 1
ATOM 1542 C CA . LEU A 1 189 ? -13.086 -0.907 10.494 1.00 94.00 189 LEU A CA 1
ATOM 1543 C C . LEU A 1 189 ? -12.181 -2.150 10.449 1.00 94.00 189 LEU A C 1
ATOM 1545 O O . LEU A 1 189 ? -11.444 -2.353 9.481 1.00 94.00 189 LEU A O 1
ATOM 1549 N N . HIS A 1 190 ? -12.288 -3.026 11.448 1.00 93.69 190 HIS A N 1
ATOM 1550 C CA . HIS A 1 190 ? -11.598 -4.309 11.471 1.00 93.69 190 HIS A CA 1
ATOM 1551 C C . HIS A 1 190 ? -12.008 -5.203 10.300 1.00 93.69 190 HIS A C 1
ATOM 1553 O O . HIS A 1 190 ? -11.141 -5.817 9.673 1.00 93.69 190 HIS A O 1
ATOM 1559 N N . ALA A 1 191 ? -13.296 -5.248 9.953 1.00 92.38 191 ALA A N 1
ATOM 1560 C CA . ALA A 1 191 ? -13.773 -6.004 8.798 1.00 92.38 191 ALA A CA 1
ATOM 1561 C C . ALA A 1 191 ? -13.171 -5.485 7.478 1.00 92.38 191 ALA A C 1
ATOM 1563 O O . ALA A 1 191 ? -12.802 -6.284 6.609 1.00 92.38 191 ALA A O 1
ATOM 1564 N N . LEU A 1 192 ? -13.015 -4.160 7.345 1.00 94.69 192 LEU A N 1
ATOM 1565 C CA . LEU A 1 192 ? -12.354 -3.538 6.196 1.00 94.69 192 LEU A CA 1
ATOM 1566 C C . LEU A 1 192 ? -10.874 -3.944 6.107 1.00 94.69 192 LEU A C 1
ATOM 1568 O O . LEU A 1 192 ? -10.442 -4.434 5.064 1.00 94.69 192 LEU A O 1
ATOM 1572 N N . ILE A 1 193 ? -10.114 -3.782 7.196 1.00 95.19 193 ILE A N 1
ATOM 1573 C CA . ILE A 1 193 ? -8.680 -4.125 7.267 1.00 95.19 193 ILE A CA 1
ATOM 1574 C C . ILE A 1 193 ? -8.464 -5.614 7.005 1.00 95.19 193 ILE A C 1
ATOM 1576 O O . ILE A 1 193 ? -7.632 -5.993 6.178 1.00 95.19 193 ILE A O 1
ATOM 1580 N N . SER A 1 194 ? -9.278 -6.461 7.635 1.00 93.00 194 SER A N 1
ATOM 1581 C CA . SER A 1 194 ? -9.244 -7.909 7.433 1.00 93.00 194 SER A CA 1
ATOM 1582 C C . SER A 1 194 ? -9.440 -8.279 5.965 1.00 93.00 194 SER A C 1
ATOM 1584 O O . SER A 1 194 ? -8.891 -9.266 5.476 1.00 93.00 194 SER A O 1
ATOM 1586 N N . GLY A 1 195 ? -10.194 -7.461 5.227 1.00 91.81 195 GLY A N 1
ATOM 1587 C CA . GLY A 1 195 ? -10.427 -7.684 3.815 1.00 91.81 195 GLY A CA 1
ATOM 1588 C C . GLY A 1 195 ? -9.263 -7.406 2.881 1.00 91.81 195 GLY A C 1
ATOM 1589 O O . GLY A 1 195 ? -9.322 -7.800 1.716 1.00 91.81 195 GLY A O 1
ATOM 1590 N N . MET A 1 196 ? -8.200 -6.789 3.384 1.00 94.81 196 MET A N 1
ATOM 1591 C CA . MET A 1 196 ? -6.996 -6.474 2.620 1.00 94.81 196 MET A CA 1
ATOM 1592 C C . MET A 1 196 ? -5.956 -7.605 2.657 1.00 94.81 196 MET A C 1
ATOM 1594 O O . MET A 1 196 ? -5.028 -7.611 1.843 1.00 94.81 196 MET A O 1
ATOM 1598 N N . PHE A 1 197 ? -6.091 -8.579 3.567 1.00 94.12 197 PHE A N 1
ATOM 1599 C CA . PHE A 1 197 ? -5.096 -9.642 3.746 1.00 94.12 197 PHE A CA 1
ATOM 1600 C C . PHE A 1 197 ? -4.903 -10.515 2.508 1.00 94.12 197 PHE A C 1
ATOM 1602 O O . PHE A 1 197 ? -3.763 -10.777 2.138 1.00 94.12 197 PHE A O 1
ATOM 1609 N N . ASP A 1 198 ? -5.977 -10.936 1.838 1.00 92.31 198 ASP A N 1
ATOM 1610 C CA . ASP A 1 198 ? -5.857 -11.852 0.694 1.00 92.31 198 ASP A CA 1
ATOM 1611 C C . ASP A 1 198 ? -5.046 -11.229 -0.443 1.00 92.31 198 ASP A C 1
ATOM 1613 O O . ASP A 1 198 ? -4.167 -11.864 -1.025 1.00 92.31 198 ASP A O 1
ATOM 1617 N N . TYR A 1 199 ? -5.277 -9.946 -0.715 1.00 93.44 199 TYR A N 1
ATOM 1618 C CA . TYR A 1 199 ? -4.515 -9.237 -1.731 1.00 93.44 199 TYR A CA 1
ATOM 1619 C C . TYR A 1 199 ? -3.069 -8.976 -1.305 1.00 93.44 199 TYR A C 1
ATOM 1621 O O . TYR A 1 199 ? -2.147 -9.164 -2.102 1.00 93.44 199 TYR A O 1
ATOM 1629 N N . THR A 1 200 ? -2.845 -8.550 -0.060 1.00 93.56 200 THR A N 1
ATOM 1630 C CA . THR A 1 200 ? -1.493 -8.244 0.439 1.00 93.56 200 THR A CA 1
ATOM 1631 C C . THR A 1 200 ? -0.621 -9.493 0.568 1.00 93.56 200 THR A C 1
ATOM 1633 O O . THR A 1 200 ? 0.579 -9.415 0.321 1.00 93.56 200 THR A O 1
ATOM 1636 N N . ARG A 1 201 ? -1.223 -10.660 0.831 1.00 92.56 201 ARG A N 1
ATOM 1637 C CA . ARG A 1 201 ? -0.566 -11.979 0.852 1.00 92.56 201 ARG A CA 1
ATOM 1638 C C . ARG A 1 201 ? -0.378 -12.608 -0.535 1.00 92.56 201 ARG A C 1
ATOM 1640 O O . ARG A 1 201 ? 0.203 -13.680 -0.626 1.00 92.56 201 ARG A O 1
ATOM 1647 N N . ASN A 1 202 ? -0.824 -11.943 -1.605 1.00 90.81 202 ASN A N 1
ATOM 1648 C CA . ASN A 1 202 ? -0.834 -12.461 -2.981 1.00 90.81 202 ASN A CA 1
ATOM 1649 C C . ASN A 1 202 ? -1.717 -13.710 -3.189 1.00 90.81 202 ASN A C 1
ATOM 1651 O O . ASN A 1 202 ? -1.511 -14.450 -4.145 1.00 90.81 202 ASN A O 1
ATOM 1655 N N . ASN A 1 203 ? -2.730 -13.914 -2.342 1.00 87.81 203 ASN A N 1
ATOM 1656 C CA . ASN A 1 203 ? -3.751 -14.949 -2.542 1.00 87.81 203 ASN A CA 1
ATOM 1657 C C . ASN A 1 203 ? -4.809 -14.515 -3.570 1.00 87.81 203 ASN A C 1
ATOM 1659 O O . ASN A 1 203 ? -5.471 -15.354 -4.174 1.00 87.81 203 ASN A O 1
ATOM 1663 N N . ALA A 1 204 ? -4.972 -13.203 -3.771 1.00 85.62 204 ALA A N 1
ATOM 1664 C CA . ALA A 1 204 ? -5.867 -12.620 -4.765 1.00 85.62 204 ALA A CA 1
ATOM 1665 C C . ALA A 1 204 ? -5.079 -11.870 -5.851 1.00 85.62 204 ALA A C 1
ATOM 1667 O O . ALA A 1 204 ? -4.181 -11.082 -5.546 1.00 85.62 204 ALA A O 1
ATOM 1668 N N . GLY A 1 205 ? -5.455 -12.080 -7.118 1.00 81.69 205 GLY A N 1
ATOM 1669 C CA . GLY A 1 205 ? -4.821 -11.432 -8.274 1.00 81.69 205 GLY A CA 1
ATOM 1670 C C . GLY A 1 205 ? -5.118 -9.933 -8.402 1.00 81.69 205 GLY A C 1
ATOM 1671 O O . GLY A 1 205 ? -4.337 -9.203 -9.005 1.00 81.69 205 GLY A O 1
ATOM 1672 N N . SER A 1 206 ? -6.214 -9.451 -7.812 1.00 85.50 206 SER A N 1
ATOM 1673 C CA . SER A 1 206 ? -6.576 -8.031 -7.779 1.00 85.50 206 SER A CA 1
ATOM 1674 C C . SER A 1 206 ? -7.339 -7.680 -6.501 1.00 85.50 206 SER A C 1
ATOM 1676 O O . SER A 1 206 ? -7.986 -8.533 -5.891 1.00 85.50 206 SER A O 1
ATOM 1678 N N . TYR A 1 207 ? -7.253 -6.415 -6.083 1.00 88.62 207 TYR A N 1
ATOM 1679 C CA . TYR A 1 207 ? -8.067 -5.862 -5.003 1.00 88.62 207 TYR A CA 1
ATOM 1680 C C . TYR A 1 207 ? -9.118 -4.932 -5.598 1.00 88.62 207 TYR A C 1
ATOM 1682 O O . TYR A 1 207 ? -8.809 -3.820 -6.016 1.00 88.62 207 TYR A O 1
ATOM 1690 N N . ASN A 1 208 ? -10.365 -5.391 -5.655 1.00 77.94 208 ASN A N 1
ATOM 1691 C CA . ASN A 1 208 ? -11.492 -4.581 -6.113 1.00 77.94 208 ASN A CA 1
ATOM 1692 C C . ASN A 1 208 ? -12.741 -4.887 -5.285 1.00 77.94 208 ASN A C 1
ATOM 1694 O O . ASN A 1 208 ? -13.763 -5.365 -5.776 1.00 77.94 208 ASN A O 1
ATOM 1698 N N . THR A 1 209 ? -12.619 -4.656 -3.984 1.00 81.94 209 THR A N 1
ATOM 1699 C CA . THR A 1 209 ? -13.705 -4.869 -3.034 1.00 81.94 209 THR A CA 1
ATOM 1700 C C . THR A 1 209 ? -14.528 -3.589 -2.940 1.00 81.94 209 THR A C 1
ATOM 1702 O O . THR A 1 209 ? -14.009 -2.568 -2.507 1.00 81.94 209 THR A O 1
ATOM 1705 N N . LYS A 1 210 ? -15.806 -3.618 -3.337 1.00 83.38 210 LYS A N 1
ATOM 1706 C CA . LYS A 1 210 ? -16.725 -2.466 -3.181 1.00 83.38 210 LYS A CA 1
ATOM 1707 C C . LYS A 1 210 ? -17.518 -2.484 -1.870 1.00 83.38 210 LYS A C 1
ATOM 1709 O O . LYS A 1 210 ? -18.017 -1.449 -1.442 1.00 83.38 210 LYS A O 1
ATOM 1714 N N . LYS A 1 211 ? -17.644 -3.666 -1.265 1.00 84.94 211 LYS A N 1
ATOM 1715 C CA . LYS A 1 211 ? -18.532 -3.983 -0.141 1.00 84.94 211 LYS A CA 1
ATOM 1716 C C . LYS A 1 211 ? -17.793 -4.773 0.933 1.00 84.94 211 LYS A C 1
ATOM 1718 O O . LYS A 1 211 ? -16.842 -5.487 0.620 1.00 84.94 211 LYS A O 1
ATOM 1723 N N . LEU A 1 212 ? -18.232 -4.681 2.184 1.00 86.06 212 LEU A N 1
ATOM 1724 C CA . LEU A 1 212 ? -17.639 -5.462 3.273 1.00 86.06 212 LEU A CA 1
ATOM 1725 C C . LEU A 1 212 ? -18.098 -6.925 3.211 1.00 86.06 212 LEU A C 1
ATOM 1727 O O . LEU A 1 212 ? -19.224 -7.222 2.822 1.00 86.06 212 LEU A O 1
ATOM 1731 N N . ASN A 1 213 ? -17.229 -7.851 3.623 1.00 83.50 213 ASN A N 1
ATOM 1732 C CA . ASN A 1 213 ? -17.615 -9.253 3.791 1.00 83.50 213 ASN A CA 1
ATOM 1733 C C . ASN A 1 213 ? -18.157 -9.454 5.215 1.00 83.50 213 ASN A C 1
ATOM 1735 O O . ASN A 1 213 ? -17.431 -9.209 6.180 1.00 83.50 213 ASN A O 1
ATOM 1739 N N . LYS A 1 214 ? -19.402 -9.940 5.332 1.00 82.81 214 LYS A N 1
ATOM 1740 C CA . LYS A 1 214 ? -20.071 -10.253 6.607 1.00 82.81 214 LYS A CA 1
ATOM 1741 C C . LYS A 1 214 ? -19.237 -11.176 7.506 1.00 82.81 214 LYS A C 1
ATOM 1743 O O . LYS A 1 214 ? -19.210 -11.000 8.719 1.00 82.81 214 LYS A O 1
ATOM 1748 N N . GLU A 1 215 ? -18.520 -12.133 6.933 1.00 83.62 215 GLU A N 1
ATOM 1749 C CA . GLU A 1 215 ? -17.707 -13.091 7.692 1.00 83.62 215 GLU A CA 1
ATOM 1750 C C . GLU A 1 215 ? -16.545 -12.417 8.435 1.00 83.62 215 GLU A C 1
ATOM 1752 O O . GLU A 1 215 ? -16.058 -12.939 9.432 1.00 83.62 215 GLU A O 1
ATOM 1757 N N . ARG A 1 216 ? -16.125 -11.224 7.995 1.00 84.75 216 ARG A N 1
ATOM 1758 C CA . ARG A 1 216 ? -14.978 -10.492 8.557 1.00 84.75 216 ARG A CA 1
ATOM 1759 C C . ARG A 1 216 ? -15.335 -9.594 9.747 1.00 84.75 216 ARG A C 1
ATOM 1761 O O . ARG A 1 216 ? -14.442 -8.970 10.316 1.00 84.75 216 ARG A O 1
ATOM 1768 N N . PHE A 1 217 ? -16.613 -9.529 10.121 1.00 86.00 217 PHE A N 1
ATOM 1769 C CA . PHE A 1 217 ? -17.076 -8.823 11.322 1.00 86.00 217 PHE A CA 1
ATOM 1770 C C . PHE A 1 217 ? -16.793 -9.616 12.604 1.00 86.00 217 PHE A C 1
ATOM 1772 O O . PHE A 1 217 ? -16.733 -9.041 13.687 1.00 86.00 217 PHE A O 1
ATOM 1779 N N . TRP A 1 218 ? -16.590 -10.930 12.489 1.00 84.50 218 TRP A N 1
ATOM 1780 C CA . TRP A 1 218 ? -16.284 -11.792 13.622 1.00 84.50 218 TRP A CA 1
ATOM 1781 C C . TRP A 1 218 ? -14.816 -11.642 14.017 1.00 84.50 218 TRP A C 1
ATOM 1783 O O . TRP A 1 218 ? -13.913 -12.065 13.296 1.00 84.50 218 TRP A O 1
ATOM 1793 N N . ILE A 1 219 ? -14.581 -11.042 15.183 1.00 84.75 219 ILE A N 1
ATOM 1794 C CA . ILE A 1 219 ? -13.247 -10.885 15.764 1.00 84.75 219 ILE A CA 1
ATOM 1795 C C . ILE A 1 219 ? -13.095 -11.899 16.891 1.00 84.75 219 ILE A C 1
ATOM 1797 O O . ILE A 1 219 ? -13.898 -11.939 17.823 1.00 84.75 219 ILE A O 1
ATOM 1801 N N . LYS A 1 220 ? -12.049 -12.722 16.818 1.00 80.81 220 LYS A N 1
ATOM 1802 C CA . LYS A 1 220 ? -11.754 -13.705 17.861 1.00 80.81 220 LYS A CA 1
ATOM 1803 C C . LYS A 1 220 ? -11.478 -12.998 19.196 1.00 80.81 220 LYS A C 1
ATOM 1805 O O . LYS A 1 220 ? -10.666 -12.074 19.244 1.00 80.81 220 LYS A O 1
ATOM 1810 N N . ASP A 1 221 ? -12.094 -13.481 20.273 1.00 78.56 221 ASP A N 1
ATOM 1811 C CA . ASP A 1 221 ? -11.959 -12.966 21.647 1.00 78.56 221 ASP A CA 1
ATOM 1812 C C . ASP A 1 221 ? -12.354 -11.480 21.814 1.00 78.56 221 ASP A C 1
ATOM 1814 O O . ASP A 1 221 ? -11.768 -10.760 22.627 1.00 78.56 221 ASP A O 1
ATOM 1818 N N . CYS A 1 222 ? -13.330 -11.011 21.032 1.00 79.00 222 CYS A N 1
ATOM 1819 C CA . CYS A 1 222 ? -13.977 -9.713 21.220 1.00 79.00 222 CYS A CA 1
ATOM 1820 C C . CYS A 1 222 ? -15.495 -9.883 21.328 1.00 79.00 222 CYS A C 1
ATOM 1822 O O . CYS A 1 222 ? -16.062 -10.727 20.626 1.00 79.00 222 CYS A O 1
ATOM 1824 N N . PRO A 1 223 ? -16.171 -9.062 22.146 1.00 71.06 223 PRO A N 1
ATOM 1825 C CA . PRO A 1 223 ? -17.622 -9.030 22.160 1.00 71.06 223 PRO A CA 1
ATOM 1826 C C . PRO A 1 223 ? -18.143 -8.517 20.813 1.00 71.06 223 PRO A C 1
ATOM 1828 O O . PRO A 1 223 ? -17.701 -7.484 20.301 1.00 71.06 223 PRO A O 1
ATOM 1831 N N . LEU A 1 224 ? -19.103 -9.237 20.237 1.00 72.12 224 LEU A N 1
ATOM 1832 C CA . LEU A 1 224 ? -19.841 -8.772 19.072 1.00 72.12 224 LEU A CA 1
ATOM 1833 C C . LEU A 1 224 ? -21.176 -8.208 19.544 1.00 72.12 224 LEU A C 1
ATOM 1835 O O . LEU A 1 224 ? -22.072 -8.951 19.935 1.00 72.12 224 LEU A O 1
ATOM 1839 N N . TYR A 1 225 ? -21.293 -6.885 19.505 1.00 72.19 225 TYR A N 1
ATOM 1840 C CA . TYR A 1 225 ? -22.517 -6.186 19.888 1.00 72.19 225 TYR A CA 1
ATOM 1841 C C . TYR A 1 225 ? -23.434 -5.852 18.705 1.00 72.19 225 TYR A C 1
ATOM 1843 O O . TYR A 1 225 ? -24.558 -5.402 18.916 1.00 72.19 225 TYR A O 1
ATOM 1851 N N . MET A 1 226 ? -22.973 -6.071 17.468 1.00 81.12 226 MET A N 1
ATOM 1852 C CA . MET A 1 226 ? -23.805 -5.939 16.273 1.00 81.12 226 MET A CA 1
ATOM 1853 C C . MET A 1 226 ? -24.682 -7.172 16.073 1.00 81.12 226 MET A C 1
ATOM 1855 O O . MET A 1 226 ? -24.210 -8.308 16.104 1.00 81.12 226 MET A O 1
ATOM 1859 N N . THR A 1 227 ? -25.950 -6.930 15.770 1.00 83.31 227 THR A N 1
ATOM 1860 C CA . THR A 1 227 ? -26.894 -7.956 15.328 1.00 83.31 227 THR A CA 1
ATOM 1861 C C . THR A 1 227 ? -26.592 -8.421 13.899 1.00 83.31 227 THR A C 1
ATOM 1863 O O . THR A 1 227 ? -25.990 -7.712 13.089 1.00 83.31 227 THR A O 1
ATOM 1866 N N . ASP A 1 228 ? -27.083 -9.609 13.539 1.00 83.19 228 ASP A N 1
ATOM 1867 C CA . ASP A 1 228 ? -27.005 -10.135 12.169 1.00 83.19 228 ASP A CA 1
ATOM 1868 C C . ASP A 1 228 ? -27.620 -9.213 11.112 1.00 83.19 228 ASP A C 1
ATOM 1870 O O . ASP A 1 228 ? -27.136 -9.158 9.977 1.00 83.19 228 ASP A O 1
ATOM 1874 N N . ILE A 1 229 ? -28.675 -8.490 11.488 1.00 84.25 229 ILE A N 1
ATOM 1875 C CA . ILE A 1 229 ? -29.372 -7.541 10.621 1.00 84.25 229 ILE A CA 1
ATOM 1876 C C . ILE A 1 229 ? -28.486 -6.316 10.375 1.00 84.25 229 ILE A C 1
ATOM 1878 O O . ILE A 1 229 ? -28.322 -5.908 9.225 1.00 84.25 229 ILE A O 1
ATOM 1882 N N . GLU A 1 230 ? -27.864 -5.771 11.423 1.00 84.62 230 GLU A N 1
ATOM 1883 C CA . GLU A 1 230 ? -26.942 -4.635 11.309 1.00 84.62 230 GLU A CA 1
ATOM 1884 C C . GLU A 1 230 ? -25.714 -4.992 10.474 1.00 84.62 230 GLU A C 1
ATOM 1886 O O . GLU A 1 230 ? -25.380 -4.265 9.538 1.00 84.62 230 GLU A O 1
ATOM 1891 N N . MET A 1 231 ? -25.085 -6.144 10.736 1.00 86.06 231 MET A N 1
ATOM 1892 C CA . MET A 1 231 ? -23.939 -6.610 9.948 1.00 86.06 231 MET A CA 1
ATOM 1893 C C . MET A 1 231 ? -24.287 -6.745 8.465 1.00 86.06 231 MET A C 1
ATOM 1895 O O . MET A 1 231 ? -23.504 -6.333 7.609 1.00 86.06 231 MET A O 1
ATOM 1899 N N . LYS A 1 232 ? -25.469 -7.286 8.143 1.00 85.31 232 LYS A N 1
ATOM 1900 C CA . LYS A 1 232 ? -25.940 -7.380 6.755 1.00 85.31 232 LYS A CA 1
ATOM 1901 C C . LYS A 1 232 ? -26.157 -5.991 6.146 1.00 85.31 232 LYS A C 1
ATOM 1903 O O . LYS A 1 232 ? -25.708 -5.742 5.032 1.00 85.31 232 LYS A O 1
ATOM 1908 N N . GLY A 1 233 ? -26.760 -5.074 6.904 1.00 86.00 233 GLY A N 1
ATOM 1909 C CA . GLY A 1 233 ? -26.954 -3.685 6.491 1.00 86.00 233 GLY A CA 1
ATOM 1910 C C . GLY A 1 233 ? -25.643 -2.966 6.164 1.00 86.00 233 GLY A C 1
ATOM 1911 O O . GLY A 1 233 ? -25.576 -2.250 5.169 1.00 86.00 233 GLY A O 1
ATOM 1912 N N . TYR A 1 234 ? -24.584 -3.182 6.948 1.00 86.50 234 TYR A N 1
ATOM 1913 C CA . TYR A 1 234 ? -23.258 -2.624 6.662 1.00 86.50 234 TYR A CA 1
ATOM 1914 C C . TYR A 1 234 ? -22.539 -3.333 5.512 1.00 86.50 234 TYR A C 1
ATOM 1916 O O . TYR A 1 234 ? -21.890 -2.669 4.706 1.00 86.50 234 TYR A O 1
ATOM 1924 N N . ALA A 1 235 ? -22.662 -4.659 5.405 1.00 85.31 235 ALA A N 1
ATOM 1925 C CA . ALA A 1 235 ? -22.060 -5.436 4.323 1.00 85.31 235 ALA A CA 1
ATOM 1926 C C . ALA A 1 235 ? -22.572 -5.010 2.938 1.00 85.31 235 ALA A C 1
ATOM 1928 O O . ALA A 1 235 ? -21.823 -5.047 1.964 1.00 85.31 235 ALA A O 1
ATOM 1929 N N . ASP A 1 236 ? -23.822 -4.552 2.851 1.00 85.19 236 ASP A N 1
ATOM 1930 C CA . ASP A 1 236 ? -24.417 -4.103 1.595 1.00 85.19 236 ASP A CA 1
ATOM 1931 C C . ASP A 1 236 ? -24.071 -2.664 1.191 1.00 85.19 236 ASP A C 1
ATOM 1933 O O . ASP A 1 236 ? -24.277 -2.305 0.026 1.00 85.19 236 ASP A O 1
ATOM 1937 N N . LYS A 1 237 ? -23.514 -1.860 2.105 1.00 87.12 237 LYS A N 1
ATOM 1938 C CA . LYS A 1 237 ? -23.120 -0.471 1.837 1.00 87.12 237 LYS A CA 1
ATOM 1939 C C . LYS A 1 237 ? -21.796 -0.388 1.076 1.00 87.12 237 LYS A C 1
ATOM 1941 O O . LYS A 1 237 ? -20.908 -1.231 1.207 1.00 87.12 237 LYS A O 1
ATOM 1946 N N . GLU A 1 238 ? -21.666 0.668 0.277 1.00 89.00 238 GLU A N 1
ATOM 1947 C CA . GLU A 1 238 ? -20.411 0.996 -0.395 1.00 89.00 238 GLU A CA 1
ATOM 1948 C C . GLU A 1 238 ? -19.372 1.492 0.615 1.00 89.00 238 GLU A C 1
ATOM 1950 O O . GLU A 1 238 ? -19.676 2.283 1.510 1.00 89.00 238 GLU A O 1
ATOM 1955 N N . ILE A 1 239 ? -18.132 1.032 0.452 1.00 90.31 239 ILE A N 1
ATOM 1956 C CA . ILE A 1 239 ? -17.017 1.447 1.301 1.00 90.31 239 ILE A CA 1
ATOM 1957 C C . ILE A 1 239 ? -16.628 2.891 0.956 1.00 90.31 239 ILE A C 1
ATOM 1959 O O . ILE A 1 239 ? -16.038 3.167 -0.087 1.00 90.31 239 ILE A O 1
ATOM 1963 N N . ASN A 1 240 ? -16.932 3.806 1.872 1.00 90.38 240 ASN A N 1
ATOM 1964 C CA . ASN A 1 240 ? -16.502 5.201 1.864 1.00 90.38 240 ASN A CA 1
ATOM 1965 C C . ASN A 1 240 ? -16.236 5.663 3.308 1.00 90.38 240 ASN A C 1
ATOM 1967 O O . ASN A 1 240 ? -16.545 4.942 4.252 1.00 90.38 240 ASN A O 1
ATOM 1971 N N . LEU A 1 241 ? -15.658 6.851 3.500 1.00 86.56 241 LEU A N 1
ATOM 1972 C CA . LEU A 1 241 ? -15.329 7.350 4.842 1.00 86.56 241 LEU A CA 1
ATOM 1973 C C . LEU A 1 241 ? -16.571 7.524 5.739 1.00 86.56 241 LEU A C 1
ATOM 1975 O O . LEU A 1 241 ? -16.517 7.221 6.931 1.00 86.56 241 LEU A O 1
ATOM 1979 N N . ASN A 1 242 ? -17.692 7.970 5.166 1.00 87.25 242 ASN A N 1
ATOM 1980 C CA . ASN A 1 242 ? -18.923 8.246 5.912 1.00 87.25 242 ASN A CA 1
ATOM 1981 C C . ASN A 1 242 ? -19.481 6.982 6.569 1.00 87.25 242 ASN A C 1
ATOM 1983 O O . ASN A 1 242 ? -19.943 7.051 7.703 1.00 87.25 242 ASN A O 1
ATOM 1987 N N . LEU A 1 243 ? -19.322 5.822 5.923 1.00 86.50 243 LEU A N 1
ATOM 1988 C CA . LEU A 1 243 ? -19.706 4.518 6.470 1.00 86.50 243 LEU A CA 1
ATOM 1989 C C . LEU A 1 243 ? -19.146 4.264 7.882 1.00 86.50 243 LEU A C 1
ATOM 1991 O O . LEU A 1 243 ? -19.797 3.602 8.686 1.00 86.50 243 LEU A O 1
ATOM 1995 N N . PHE A 1 244 ? -17.950 4.776 8.181 1.00 87.06 244 PHE A N 1
ATOM 1996 C CA . PHE A 1 244 ? -17.245 4.535 9.443 1.00 87.06 244 PHE A CA 1
ATOM 1997 C C . PHE A 1 244 ? -17.313 5.720 10.406 1.00 87.06 244 PHE A C 1
ATOM 1999 O O . PHE A 1 244 ? -17.156 5.539 11.612 1.00 87.06 244 PHE A O 1
ATOM 2006 N N . VAL A 1 245 ? -17.500 6.934 9.887 1.00 82.94 245 VAL A N 1
ATOM 2007 C CA . VAL A 1 245 ? -17.350 8.176 10.658 1.00 82.94 245 VAL A CA 1
ATOM 2008 C C . VAL A 1 245 ? -18.680 8.888 10.912 1.00 82.94 245 VAL A C 1
ATOM 2010 O O . VAL A 1 245 ? -18.692 9.796 11.748 1.00 82.94 245 VAL A O 1
ATOM 2013 N N . GLU A 1 246 ? -19.786 8.460 10.285 1.00 71.94 246 GLU A N 1
ATOM 2014 C CA . GLU A 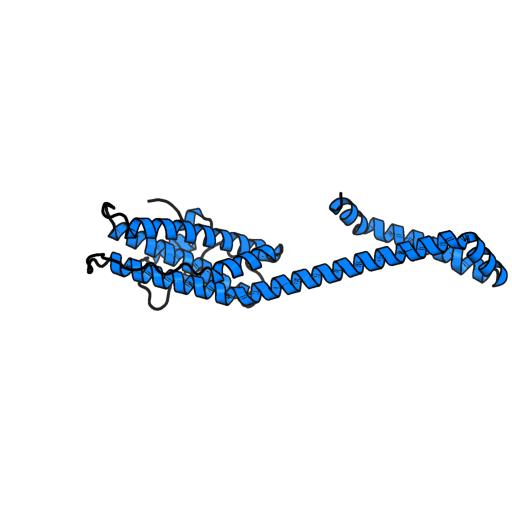1 246 ? -21.118 9.063 10.444 1.00 71.94 246 GLU A CA 1
ATOM 2015 C C . GLU A 1 246 ? -21.428 9.405 11.914 1.00 71.94 246 GLU A C 1
ATOM 2017 O O . GLU A 1 246 ? -21.163 8.635 12.846 1.00 71.94 246 GLU A O 1
ATOM 2022 N N . GLN A 1 247 ? -21.867 10.647 12.118 1.00 52.56 247 GLN A N 1
ATOM 2023 C CA . GLN A 1 247 ? -22.091 11.231 13.435 1.00 52.56 247 GLN A CA 1
ATOM 2024 C C . GLN A 1 247 ? -23.420 10.727 14.012 1.00 52.56 247 GLN A C 1
ATOM 2026 O O . GLN A 1 247 ? -24.420 10.648 13.301 1.00 52.56 247 GLN A O 1
ATOM 2031 N N . LEU A 1 248 ? -23.401 10.413 15.310 1.00 44.22 248 LEU A N 1
ATOM 2032 C CA . LEU A 1 248 ? -24.573 10.503 16.183 1.00 44.22 248 LEU A CA 1
ATOM 2033 C C . LEU A 1 248 ? -24.650 11.925 16.735 1.00 44.22 248 LEU A C 1
ATOM 2035 O O . LEU A 1 248 ? -23.573 12.428 17.139 1.00 44.22 248 LEU A O 1
#

Organism: NCBI:txid394751

Foldseek 3Di:
DVVVVVVCLPDPVNVVVVVVVVVVVCCVQPVVQVVVHDVSNVVSCVVCVVVVVVVVVVVVVNVVVVVVVVVVVVVLVVQLLVLLLCLVVLLVLLLVLLQQLLVVLVVQLVPDDDLPDDDRPDDPVVSVVSLVSNLVSDDPQCVVVNQLVVLLVVLCVLLVVLVVCLSPPPPDPPSNVSSVLSSQLSLLSQQSSVLCVCVSVVVDPGDDDQFGDLVRSDDPPGDDPDDPVRSVVRRPDGDDNCSRNPDD

Secondary structure (DSSP, 8-state):
-HHHHHHHHH-HHHHHHHHHHHHHHHIIIIIHHHHT-HHHHHHHHHHTHHHHHHHHHHHHHHHHHHHHHHHHHHHHHHHHHHHHHTHHHHHHHHHHHHHHHHHHHHHHHT--S--S-PPPPPP-HHHHHHHHHHHHT--GGGHHHHHHHHHHHHHHHHHHHHHHHHHH-TT-TTHHHHHHHHHHHHHHHHHHHHTTHHHHTTSSS-----B--GGGG--TTS---S-HHHHHHHHTSB--SHHHH---

Solvent-accessible surface area (backbone atoms only — not comparable to full-atom values): 13952 Å² total; per-residue (Å²): 111,68,69,58,55,51,53,48,70,67,30,69,66,47,50,51,50,52,52,51,54,52,50,53,47,46,43,64,68,47,52,53,26,49,75,72,31,69,68,54,27,53,51,53,49,63,76,41,39,69,58,54,51,50,52,53,49,52,53,50,51,53,51,48,55,52,51,51,51,52,53,49,52,52,49,47,52,50,51,26,51,55,30,36,67,46,39,55,60,24,51,47,49,51,47,54,48,44,52,52,50,38,58,51,30,51,56,58,46,65,70,80,61,86,81,79,79,78,81,74,81,77,78,63,61,68,30,52,54,42,50,51,51,29,55,75,41,52,53,83,80,41,48,59,51,45,56,51,51,53,40,49,54,54,49,51,55,53,50,52,53,54,49,50,48,66,70,69,48,87,82,58,77,61,55,38,61,53,28,51,53,49,40,52,39,45,39,54,51,40,16,52,55,61,64,46,44,47,41,45,72,64,76,35,98,64,57,82,79,59,49,48,58,63,79,43,54,69,53,88,98,54,90,78,87,71,50,77,66,55,44,52,57,54,24,73,36,70,81,53,60,59,78,66,61,64,82,132

Mean predicted aligned error: 8.57 Å